Protein AF-A0A4P9YXL3-F1 (afdb_monomer)

Organism: NCBI:txid1712513

Sequence (190 aa):
FKGFSGKWSSDMVRELQRSHQVEYVEPQRILRVAGEQATSPSSWGLARISPSSHAHPDGAGAGIDIWIIDTGIMTAHPEFEGRARMSANFVAGEDTADLHGHGTHVAGIAGSMTYGVAKKASLIGVKVLDGQGAGSEADVIAGIQHAVQTARRGKSVINLSMSGTKSRAIDDAVNAAVAAGFPLVVAAGN

Radius of gyration: 17.84 Å; Cα contacts (8 Å, |Δi|>4): 362; chains: 1; bounding box: 51×37×50 Å

pLDDT: mean 91.66, std 10.91, range [50.75, 98.75]

Mean predicted aligned error: 5.14 Å

InterPro domains:
  IPR000209 Peptidase S8/S53 domain [PF00082] (61-190)
  IPR015500 Peptidase S8, subtilisin-related [PR00723] (61-80)
  IPR015500 Peptidase S8, subtilisin-related [PR00723] (98-111)
  IPR022398 Peptidase S8, subtilisin, His-active site [PS00137] (102-112)
  IPR023827 Peptidase S8, subtilisin, Asp-active site [PS00136] (66-77)
  IPR036852 Peptidase S8/S53 domain superfamily [G3DSA:3.40.50.200] (37-190)
  IPR036852 Peptidase S8/S53 domain superfamily [SSF52743] (16-190)
  IPR050131 Subtilisin-like serine protease [PTHR43806] (1-190)

Nearest PDB structures (foldseek):
  8sdk-assembly1_A  TM=9.273E-01  e=2.245E-13  Parengyodontium album
  1s2n-assembly2_B  TM=9.325E-01  e=5.569E-13  Vibrio sp. PA-44
  2b6n-assembly1_A  TM=9.184E-01  e=1.137E-12  Serratia sp. GF96
  5wsl-assembly3_C  TM=8.598E-01  e=4.440E-12  Meiothermus taiwanensis WR-220
  8c4z-assembly1_B  TM=8.247E-01  e=8.495E-12  Thermus sp. Rt41A

Secondary structure (DSSP, 8-state):
---------HHHHHHHHH-TT-S------EEEES----S---THHHHHHS-TT----TTTTTT-EEEEEES---TT-GGGTT-EEEEEE-STT--SS-SSSHHHHHHHHHH-TTT-SSTTSEEEEEE-S-TTSEEEHHHHHHHHHHHHHHS-TTSEEEEE-EE-S--HHHHHHHHHHHHTT--EEE----

Foldseek 3Di:
DDDDDDDDDPVVQVVLCPDPVHPDDDDKDKKFFFDDDPDDDDLVVLVVPDDPVNCDPPQLLAQAEEEQEFLAAPQPDVQCVNLEDEDEELDPPDDRDNLQCRSNVVLCCCAGCPRHSSPNHRYYYYHQAHSRRMHIPRSSLVSLVSCLVPPDAPRYEYEASIDDPDDPSSVVSQVVSVVSRHHYDYDPHD

Solvent-accessible surface area (backbone atoms only — not comparable to full-atom values): 10740 Å² total; per-residue (Å²): 121,87,86,87,84,86,90,76,54,74,66,55,52,53,52,48,68,68,33,93,88,43,92,76,82,79,84,85,51,63,32,30,58,48,73,83,78,97,59,89,74,74,71,59,65,62,63,71,74,49,66,95,78,76,73,68,64,94,55,37,41,53,87,28,36,42,32,41,46,27,23,9,37,58,35,84,42,72,52,38,74,74,39,33,42,80,77,49,61,54,39,83,96,58,73,64,61,37,66,54,44,59,25,34,52,54,48,33,48,49,24,12,62,86,67,23,74,24,43,46,24,34,38,36,17,24,19,23,21,36,61,85,35,40,24,40,49,65,28,45,45,49,46,53,51,50,44,65,74,72,51,54,77,84,35,38,38,38,37,33,60,39,29,61,76,95,50,69,69,56,51,47,43,53,52,41,36,43,74,69,51,34,55,75,48,68,47,92,59,127

Structure (mmCIF, N/CA/C/O backbone):
data_AF-A0A4P9YXL3-F1
#
_entry.id   AF-A0A4P9YXL3-F1
#
loop_
_atom_site.group_PDB
_atom_site.id
_atom_site.type_symbol
_atom_site.label_atom_id
_atom_site.label_alt_id
_atom_site.label_comp_id
_atom_site.label_asym_id
_atom_site.label_entity_id
_atom_site.label_seq_id
_atom_site.pdbx_PDB_ins_code
_atom_site.Cartn_x
_atom_site.Cartn_y
_atom_site.Cartn_z
_atom_site.occupancy
_atom_site.B_iso_or_equiv
_atom_site.auth_seq_id
_atom_site.auth_comp_id
_atom_site.auth_asym_id
_atom_site.auth_atom_id
_atom_site.pdbx_PDB_model_num
ATOM 1 N N . PHE A 1 1 ? -15.870 -6.516 2.289 1.00 77.50 1 PHE A N 1
ATOM 2 C CA . PHE A 1 1 ? -15.764 -6.233 3.731 1.00 77.50 1 PHE A CA 1
ATOM 3 C C . PHE A 1 1 ? -16.588 -4.991 4.051 1.00 77.50 1 PHE A C 1
ATOM 5 O O . PHE A 1 1 ? -16.608 -4.082 3.229 1.00 77.50 1 PHE A O 1
ATOM 12 N N . LYS A 1 2 ? -17.318 -4.975 5.171 1.00 86.00 2 LYS A N 1
ATOM 13 C CA . LYS A 1 2 ? -18.093 -3.818 5.645 1.00 86.00 2 LYS A CA 1
ATOM 14 C C . LYS A 1 2 ? -17.690 -3.565 7.093 1.00 86.00 2 LYS A C 1
ATOM 16 O O . LYS A 1 2 ? -17.753 -4.487 7.894 1.00 86.00 2 LYS A O 1
ATOM 21 N N . GLY A 1 3 ? -17.284 -2.344 7.409 1.00 88.69 3 GLY A N 1
ATOM 22 C CA . GLY A 1 3 ? -16.835 -1.964 8.743 1.00 88.69 3 GLY A CA 1
ATOM 23 C C . GLY A 1 3 ? -16.604 -0.461 8.822 1.00 88.69 3 GLY A C 1
ATOM 24 O O . GLY A 1 3 ? -16.656 0.229 7.803 1.00 88.69 3 GLY A O 1
ATOM 25 N N . PHE A 1 4 ? -16.371 0.038 10.030 1.00 91.75 4 PHE A N 1
ATOM 26 C CA . PHE A 1 4 ? -16.067 1.440 10.292 1.00 91.75 4 PHE A CA 1
ATOM 27 C C . PHE A 1 4 ? -15.104 1.550 11.480 1.00 91.75 4 PHE A C 1
ATOM 29 O O . PHE A 1 4 ? -15.057 0.664 12.332 1.00 91.75 4 PHE A O 1
ATOM 36 N N . SER A 1 5 ? -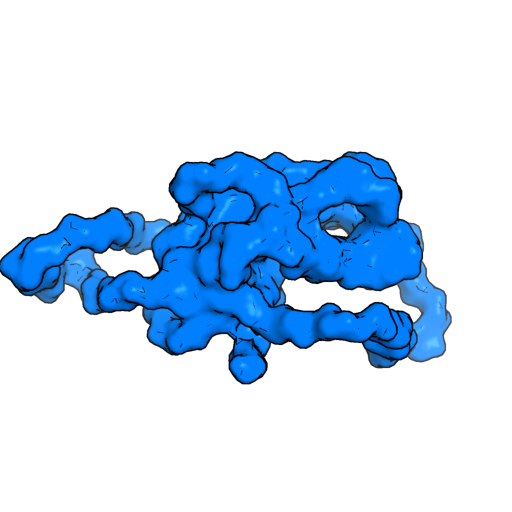14.336 2.636 11.528 1.00 92.38 5 SER A N 1
ATOM 37 C CA . SER A 1 5 ? -13.373 2.940 12.590 1.00 92.38 5 SER A CA 1
ATOM 38 C C . SER A 1 5 ? -13.648 4.323 13.185 1.00 92.38 5 SER A C 1
ATOM 40 O O . SER A 1 5 ? -14.372 5.138 12.610 1.00 92.38 5 SER A O 1
ATOM 42 N N . GLY A 1 6 ? -13.118 4.575 14.380 1.00 90.94 6 GLY A N 1
ATOM 43 C CA . GLY A 1 6 ? -13.415 5.788 15.127 1.00 90.94 6 GLY A CA 1
ATOM 44 C C . GLY A 1 6 ? -12.943 5.728 16.574 1.00 90.94 6 GLY A C 1
ATOM 45 O O . GLY A 1 6 ? -12.451 4.713 17.065 1.00 90.94 6 GLY A O 1
ATOM 46 N N . LYS A 1 7 ? -13.076 6.863 17.260 1.00 92.62 7 LYS A N 1
ATOM 47 C CA . LYS A 1 7 ? -12.806 6.987 18.695 1.00 92.62 7 LYS A CA 1
ATOM 48 C C . LYS A 1 7 ? -14.139 7.049 19.426 1.00 92.62 7 LYS A C 1
ATOM 50 O O . LYS A 1 7 ? -14.947 7.932 19.151 1.00 92.62 7 LYS A O 1
ATOM 55 N N . TRP A 1 8 ? -14.347 6.136 20.368 1.00 93.75 8 TRP A N 1
ATOM 56 C CA . TRP A 1 8 ? -15.607 6.005 21.096 1.00 93.75 8 TRP A CA 1
ATOM 57 C C . TRP A 1 8 ? -15.380 5.887 22.598 1.00 93.75 8 TRP A C 1
ATOM 59 O O . TRP A 1 8 ? -14.327 5.435 23.048 1.00 93.75 8 TRP A O 1
ATOM 69 N N . SER A 1 9 ? -16.387 6.287 23.375 1.00 96.75 9 SER A N 1
ATOM 70 C CA . SER A 1 9 ? -16.409 6.039 24.815 1.00 96.75 9 SER A CA 1
ATOM 71 C C . SER A 1 9 ? -16.592 4.548 25.104 1.00 96.75 9 SER A C 1
ATOM 73 O O . SER A 1 9 ? -17.150 3.802 24.298 1.00 96.75 9 SER A O 1
ATOM 75 N N . SER A 1 10 ? -16.184 4.111 26.295 1.00 95.56 10 SER A N 1
ATOM 76 C CA . SER A 1 10 ? -16.376 2.724 26.732 1.00 95.56 10 SER A CA 1
ATOM 77 C C . SER A 1 10 ? -17.850 2.302 26.758 1.00 95.56 10 SER A C 1
ATOM 79 O O . SER A 1 10 ? -18.147 1.129 26.549 1.00 95.56 10 SER A O 1
ATOM 81 N N . ASP A 1 11 ? -18.775 3.237 27.003 1.00 96.75 11 ASP A N 1
ATOM 82 C CA . ASP A 1 11 ? -20.218 2.978 26.932 1.00 96.75 11 ASP A CA 1
ATOM 83 C C . ASP A 1 11 ? -20.673 2.683 25.505 1.00 96.75 11 ASP A C 1
ATOM 85 O O . ASP A 1 11 ? -21.333 1.672 25.275 1.00 96.75 11 ASP A O 1
ATOM 89 N N . MET A 1 12 ? -20.243 3.501 24.542 1.00 96.25 12 MET A N 1
ATOM 90 C CA . MET A 1 12 ? -20.561 3.295 23.131 1.00 96.25 12 MET A CA 1
ATOM 91 C C . MET A 1 12 ? -19.960 1.985 22.606 1.00 96.25 12 MET A C 1
ATOM 93 O O . MET A 1 12 ? -20.624 1.239 21.897 1.00 96.25 12 MET A O 1
ATOM 97 N N . VAL A 1 13 ? -18.733 1.636 23.010 1.00 95.88 13 VAL A N 1
ATOM 98 C CA . VAL A 1 13 ? -18.134 0.335 22.660 1.00 95.88 13 VAL A CA 1
ATOM 99 C C . VAL A 1 13 ? -18.993 -0.826 23.175 1.00 95.88 13 VAL A C 1
ATOM 101 O O . VAL A 1 13 ? -19.244 -1.774 22.432 1.00 95.88 13 VAL A O 1
ATOM 104 N N . ARG A 1 14 ? -19.493 -0.751 24.417 1.00 96.19 14 ARG A N 1
ATOM 105 C CA . ARG A 1 14 ? -20.393 -1.775 24.976 1.00 96.19 14 ARG A CA 1
ATOM 106 C C . ARG A 1 14 ? -21.730 -1.846 24.246 1.00 96.19 14 ARG A C 1
ATOM 108 O O . ARG A 1 14 ? -22.285 -2.934 24.114 1.00 96.19 14 ARG A O 1
ATOM 115 N N . GLU A 1 15 ? -22.260 -0.709 23.813 1.00 96.62 15 GLU A N 1
ATOM 116 C CA . GLU A 1 15 ? -23.488 -0.651 23.022 1.00 96.62 15 GLU A CA 1
ATOM 117 C C . GLU A 1 15 ? -23.293 -1.325 21.659 1.00 96.62 15 GLU A C 1
ATOM 119 O O . GLU A 1 15 ? -24.064 -2.215 21.298 1.00 96.62 15 GLU A O 1
ATOM 124 N N . LEU A 1 16 ? -22.201 -1.000 20.960 1.00 95.75 16 LEU A N 1
ATOM 125 C CA . LEU A 1 16 ? -21.836 -1.632 19.692 1.00 95.75 16 LEU A CA 1
ATOM 126 C C . LEU A 1 16 ? -21.658 -3.146 19.844 1.00 95.75 16 LEU A C 1
ATOM 128 O O . LEU A 1 16 ? -22.212 -3.898 19.053 1.00 95.75 16 LEU A O 1
ATOM 132 N N . GLN A 1 17 ? -20.974 -3.608 20.893 1.00 95.12 17 GLN A N 1
ATOM 133 C CA . GLN A 1 17 ? -20.774 -5.040 21.159 1.00 95.12 17 GLN A CA 1
ATOM 134 C C . GLN A 1 17 ? -22.071 -5.819 21.428 1.00 95.12 17 GLN A C 1
ATOM 136 O O . GLN A 1 17 ? -22.086 -7.039 21.286 1.00 95.12 17 GLN A O 1
ATOM 141 N N . ARG A 1 18 ? -23.149 -5.145 21.846 1.00 96.25 18 ARG A N 1
ATOM 142 C CA . ARG A 1 18 ? -24.461 -5.766 22.100 1.00 96.25 18 ARG A CA 1
ATOM 143 C C . ARG A 1 18 ? -25.410 -5.673 20.910 1.00 96.25 18 ARG A C 1
ATOM 145 O O . ARG A 1 18 ? -26.468 -6.298 20.931 1.00 96.25 18 ARG A O 1
ATOM 152 N N . SER A 1 19 ? -25.071 -4.882 19.899 1.00 96.31 19 SER A N 1
ATOM 153 C CA . SER A 1 19 ? -25.917 -4.698 18.728 1.00 96.31 19 SER A CA 1
ATOM 154 C C . SER A 1 19 ? -25.896 -5.941 17.844 1.00 96.31 19 SER A C 1
ATOM 156 O O . SER A 1 19 ? -24.842 -6.373 17.392 1.00 96.31 19 SER A O 1
ATOM 158 N N . HIS A 1 20 ? -27.073 -6.461 17.487 1.00 95.81 20 HIS A N 1
ATOM 159 C CA . HIS A 1 20 ? -27.200 -7.557 16.516 1.00 95.81 20 HIS A CA 1
ATOM 160 C C . HIS A 1 20 ? -26.736 -7.187 15.096 1.00 95.81 20 HIS A C 1
ATOM 162 O O . HIS A 1 20 ? -26.638 -8.057 14.237 1.00 95.81 20 HIS A O 1
ATOM 168 N N . GLN A 1 21 ? -26.474 -5.903 14.837 1.00 94.81 21 GLN A N 1
ATOM 169 C CA . GLN A 1 21 ? -25.947 -5.419 13.560 1.00 94.81 21 GLN A CA 1
ATOM 170 C C . GLN A 1 21 ? -24.410 -5.397 13.520 1.00 94.81 21 GLN A C 1
ATOM 172 O O . GLN A 1 21 ? -23.839 -5.117 12.468 1.00 94.81 21 GLN A O 1
ATOM 177 N N . VAL A 1 22 ? -23.737 -5.660 14.647 1.00 95.25 22 VAL A N 1
ATOM 178 C CA . VAL A 1 22 ? -22.276 -5.626 14.771 1.00 95.25 22 VAL A CA 1
ATOM 179 C C . VAL A 1 22 ? -21.766 -7.035 15.042 1.00 95.25 22 VAL A C 1
ATOM 181 O O . VAL A 1 22 ? -22.103 -7.648 16.049 1.00 95.25 22 VAL A O 1
ATOM 184 N N . GLU A 1 23 ? -20.938 -7.553 14.137 1.00 94.88 23 GLU A N 1
ATOM 185 C CA . GLU A 1 23 ? -20.391 -8.906 14.271 1.00 94.88 23 GLU A CA 1
ATOM 186 C C . GLU A 1 23 ? -19.286 -8.984 15.335 1.00 94.88 23 GLU A C 1
ATOM 188 O O . GLU A 1 23 ? -19.226 -9.935 16.112 1.00 94.88 23 GLU A O 1
ATOM 193 N N . TYR A 1 24 ? -18.403 -7.985 15.379 1.00 95.12 24 TYR A N 1
ATOM 194 C 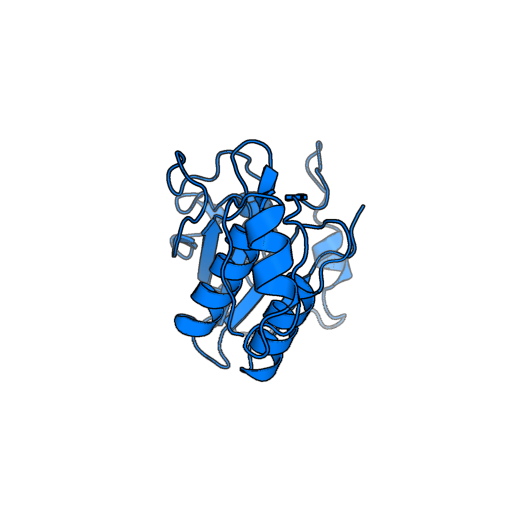CA . TYR A 1 24 ? -17.378 -7.852 16.408 1.00 95.12 24 TYR A CA 1
ATOM 195 C C . TYR A 1 24 ? -16.907 -6.404 16.532 1.00 95.12 24 TYR A C 1
ATOM 197 O O . TYR A 1 24 ? -17.092 -5.583 15.634 1.00 95.12 24 TYR A O 1
ATOM 205 N N . VAL A 1 25 ? -16.256 -6.114 17.656 1.00 95.38 25 VAL A N 1
ATOM 206 C CA . VAL A 1 25 ? -15.509 -4.877 17.885 1.00 95.38 25 VAL A CA 1
ATOM 207 C C . VAL A 1 25 ? -14.108 -5.272 18.332 1.00 95.38 25 VAL A C 1
ATOM 209 O O . VAL A 1 25 ? -13.970 -6.074 19.257 1.00 95.38 25 VAL A O 1
ATOM 212 N N . GLU A 1 26 ? -13.078 -4.715 17.701 1.00 94.38 26 GLU A N 1
ATOM 213 C CA . GLU A 1 26 ? -11.687 -4.880 18.128 1.00 94.38 26 GLU A CA 1
ATOM 214 C C . GLU A 1 26 ? -11.000 -3.518 18.316 1.00 94.38 26 GLU A C 1
ATOM 216 O O . GLU A 1 26 ? -11.391 -2.541 17.672 1.00 94.38 26 GLU A O 1
ATOM 221 N N . PRO A 1 27 ? -10.013 -3.410 19.225 1.00 92.38 27 PRO A N 1
ATOM 222 C CA . PRO A 1 27 ? -9.228 -2.192 19.355 1.00 92.38 27 PRO A CA 1
ATOM 223 C C . PRO A 1 27 ? -8.351 -2.000 18.118 1.00 92.38 27 PRO A C 1
ATOM 225 O O . PRO A 1 27 ? -7.669 -2.931 17.697 1.00 92.38 27 PRO A O 1
ATOM 228 N N . GLN A 1 28 ? -8.329 -0.775 17.598 1.00 91.50 28 GLN A N 1
ATOM 229 C CA . GLN A 1 28 ? -7.458 -0.395 16.491 1.00 91.50 28 GLN A CA 1
ATOM 230 C C . GLN A 1 28 ? -5.991 -0.448 16.921 1.00 91.50 28 GLN A C 1
ATOM 232 O O . GLN A 1 28 ? -5.616 0.113 17.956 1.00 91.50 28 GLN A O 1
ATOM 237 N N . ARG A 1 29 ? -5.158 -1.090 16.105 1.00 92.69 29 ARG A N 1
ATOM 238 C CA . ARG A 1 29 ? -3.712 -1.196 16.328 1.00 92.69 29 ARG A CA 1
ATOM 239 C C . ARG A 1 29 ? -2.920 -0.503 15.226 1.00 92.69 29 ARG A C 1
ATOM 241 O O . ARG A 1 29 ? -3.475 0.043 14.270 1.00 92.69 29 ARG A O 1
ATOM 248 N N . ILE A 1 30 ? -1.606 -0.482 15.421 1.00 94.38 30 ILE A N 1
ATOM 249 C CA . ILE A 1 30 ? -0.641 0.148 14.526 1.00 94.38 30 ILE A CA 1
ATOM 250 C C . ILE A 1 30 ? 0.160 -0.942 13.818 1.00 94.38 30 ILE A C 1
ATOM 252 O O . ILE A 1 30 ? 0.670 -1.859 14.465 1.00 94.38 30 ILE A O 1
ATOM 256 N N . LEU A 1 31 ? 0.275 -0.812 12.502 1.00 94.75 31 LEU A N 1
ATOM 257 C CA . LEU A 1 31 ? 1.203 -1.558 11.669 1.00 94.75 31 LEU A CA 1
ATOM 258 C C . LEU A 1 31 ? 2.452 -0.714 11.428 1.00 94.75 31 LEU A C 1
ATOM 260 O O . LEU A 1 31 ? 2.409 0.518 11.471 1.00 94.75 31 LEU A O 1
ATOM 264 N N . ARG A 1 32 ? 3.567 -1.393 11.174 1.00 95.62 32 ARG A N 1
ATOM 265 C CA . ARG A 1 32 ? 4.854 -0.776 10.855 1.00 95.62 32 ARG A CA 1
ATOM 266 C C . ARG A 1 32 ? 5.471 -1.411 9.624 1.00 95.62 32 ARG A C 1
ATOM 268 O O . ARG A 1 32 ? 5.192 -2.576 9.331 1.00 95.62 32 ARG A O 1
ATOM 275 N N . VAL A 1 33 ? 6.328 -0.660 8.938 1.00 92.06 33 VAL A N 1
ATOM 276 C CA . VAL A 1 33 ? 7.189 -1.188 7.870 1.00 92.06 33 VAL A CA 1
ATOM 277 C C . VAL A 1 33 ? 7.889 -2.475 8.320 1.00 92.06 33 VAL A C 1
ATOM 279 O O . VAL A 1 33 ? 8.349 -2.593 9.459 1.00 92.06 33 VAL A O 1
ATOM 282 N N . ALA A 1 34 ? 7.920 -3.482 7.449 1.00 84.62 34 ALA A N 1
ATOM 283 C CA . ALA A 1 34 ? 8.515 -4.774 7.759 1.00 84.62 34 ALA A CA 1
ATOM 284 C C . ALA A 1 34 ? 9.988 -4.799 7.331 1.00 84.62 34 ALA A C 1
ATOM 286 O O . ALA A 1 34 ? 10.330 -5.247 6.238 1.00 84.62 34 ALA A O 1
ATOM 287 N N . GLY A 1 35 ? 10.859 -4.375 8.248 1.00 77.81 35 GLY A N 1
ATOM 288 C CA . GLY A 1 35 ? 12.306 -4.366 8.056 1.00 77.81 35 GLY A CA 1
ATOM 289 C C . GLY A 1 35 ? 12.834 -3.067 7.456 1.00 77.81 35 GLY A C 1
ATOM 290 O O . GLY A 1 35 ? 12.205 -2.420 6.626 1.00 77.81 35 GLY A O 1
ATOM 291 N N . GLU A 1 36 ? 14.038 -2.709 7.879 1.00 64.25 36 GLU A N 1
ATOM 292 C CA . GLU A 1 36 ? 14.790 -1.569 7.374 1.00 64.25 36 GLU A CA 1
ATOM 293 C C . GLU A 1 36 ? 16.191 -2.061 7.025 1.00 64.25 36 GLU A C 1
ATOM 295 O O . GLU A 1 36 ? 16.805 -2.808 7.792 1.00 64.25 36 GLU A O 1
ATOM 300 N N . GLN A 1 37 ? 16.702 -1.673 5.859 1.00 61.62 37 GLN A N 1
ATOM 301 C CA . GLN A 1 37 ? 18.035 -2.074 5.428 1.00 61.62 37 GLN A CA 1
ATOM 302 C C . GLN A 1 37 ? 18.934 -0.845 5.312 1.00 61.62 37 GLN A C 1
ATOM 304 O O . GLN A 1 37 ? 18.787 -0.028 4.410 1.00 61.62 37 GLN A O 1
ATOM 309 N N . ALA A 1 38 ? 19.870 -0.719 6.256 1.00 54.19 38 ALA A N 1
ATOM 310 C CA . ALA A 1 38 ? 20.743 0.449 6.400 1.00 54.19 38 ALA A CA 1
ATOM 311 C C . ALA A 1 38 ? 21.925 0.490 5.409 1.00 54.19 38 ALA A C 1
ATOM 313 O O . ALA A 1 38 ? 22.660 1.475 5.366 1.00 54.19 38 ALA A O 1
ATOM 314 N N . THR A 1 39 ? 22.152 -0.570 4.628 1.00 54.69 39 THR A N 1
ATOM 315 C CA . THR A 1 39 ? 23.287 -0.689 3.698 1.00 54.69 39 THR A CA 1
ATOM 316 C C . THR A 1 39 ? 22.812 -1.104 2.312 1.00 54.69 39 THR A C 1
ATOM 318 O O . THR A 1 39 ? 21.869 -1.882 2.204 1.00 54.69 39 THR A O 1
ATOM 321 N N . SER A 1 40 ? 23.470 -0.606 1.254 1.00 57.75 40 SER A N 1
ATOM 322 C CA . SER A 1 40 ? 23.143 -0.941 -0.139 1.00 57.75 40 SER A CA 1
ATOM 323 C C . SER A 1 40 ? 23.131 -2.461 -0.337 1.00 57.75 40 SER A C 1
ATOM 325 O O . SER A 1 40 ? 24.202 -3.079 -0.313 1.00 57.75 40 SER A O 1
ATOM 327 N N . PRO A 1 41 ? 21.955 -3.089 -0.510 1.00 58.41 41 PRO A N 1
ATOM 328 C CA . PRO A 1 41 ? 21.882 -4.531 -0.628 1.00 58.41 41 PRO A CA 1
ATOM 329 C C . PRO A 1 41 ? 22.544 -4.962 -1.935 1.00 58.41 41 PRO A C 1
ATOM 331 O O . PRO A 1 41 ? 22.339 -4.357 -2.989 1.00 58.41 41 PRO A O 1
ATOM 334 N N . SER A 1 42 ? 23.336 -6.033 -1.887 1.00 59.88 42 SER A N 1
ATOM 335 C CA . SER A 1 42 ? 23.770 -6.680 -3.121 1.00 59.88 42 SER A CA 1
ATOM 336 C C . SER A 1 42 ? 22.544 -7.254 -3.844 1.00 59.88 42 SER A C 1
ATOM 338 O O . SER A 1 42 ? 21.592 -7.722 -3.220 1.00 59.88 42 SER A O 1
ATOM 340 N N . SER A 1 43 ? 22.547 -7.246 -5.176 1.00 69.12 43 SER A N 1
ATOM 341 C CA . SER A 1 43 ? 21.420 -7.695 -6.014 1.00 69.12 43 SER A CA 1
ATOM 342 C C . SER A 1 43 ? 21.209 -9.220 -6.023 1.00 69.12 43 SER A C 1
ATOM 344 O O . SER A 1 43 ? 20.486 -9.752 -6.868 1.00 69.12 43 SER A O 1
ATOM 346 N N . TRP A 1 44 ? 21.816 -9.943 -5.075 1.00 79.94 44 TRP A N 1
ATOM 347 C CA . TRP A 1 44 ? 21.817 -11.406 -5.001 1.00 79.94 44 TRP A CA 1
ATOM 348 C C . TRP A 1 44 ? 20.403 -12.000 -4.956 1.00 79.94 44 TRP A C 1
ATOM 350 O O . TRP A 1 44 ? 20.174 -13.076 -5.509 1.00 79.94 44 TRP A O 1
ATOM 360 N N . GLY A 1 45 ? 19.447 -11.288 -4.347 1.00 81.88 45 GLY A N 1
ATOM 361 C CA . GLY A 1 45 ? 18.050 -11.713 -4.263 1.00 81.88 45 GLY A CA 1
ATOM 362 C C . GLY A 1 45 ? 17.404 -11.905 -5.637 1.00 81.88 45 GLY A C 1
ATOM 363 O O . GLY A 1 45 ? 16.699 -12.891 -5.841 1.00 81.88 45 GLY A O 1
ATOM 364 N N . LEU A 1 46 ? 17.712 -11.038 -6.611 1.00 79.56 46 LEU A N 1
ATOM 365 C CA . LEU A 1 46 ? 17.192 -11.152 -7.980 1.00 79.56 46 LEU A CA 1
ATOM 366 C C . LEU A 1 46 ? 17.720 -12.406 -8.677 1.00 79.56 46 LEU A C 1
ATOM 368 O O . LEU A 1 46 ? 16.958 -13.139 -9.308 1.00 79.56 46 LEU A O 1
ATOM 372 N N . ALA A 1 47 ? 19.015 -12.689 -8.517 1.00 80.75 47 ALA A N 1
ATOM 373 C CA . ALA A 1 47 ? 19.613 -13.915 -9.032 1.00 80.75 47 ALA A CA 1
ATOM 374 C C . ALA A 1 47 ? 18.994 -15.152 -8.362 1.00 80.75 47 ALA A C 1
ATOM 376 O O . ALA A 1 4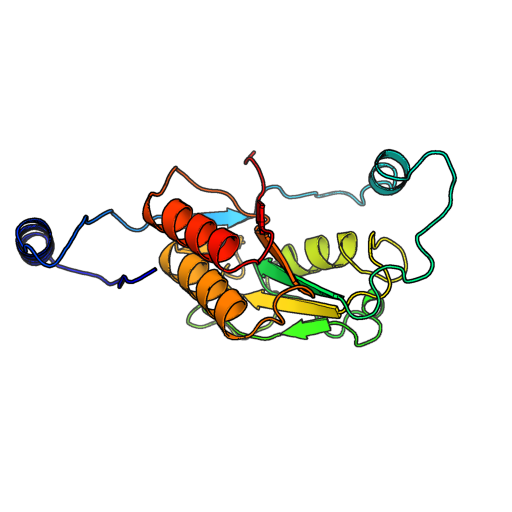7 ? 18.703 -16.140 -9.031 1.00 80.75 47 ALA A O 1
ATOM 377 N N . ARG A 1 48 ? 18.725 -15.087 -7.051 1.00 85.06 48 ARG A N 1
ATOM 378 C CA . ARG A 1 48 ? 18.178 -16.210 -6.278 1.00 85.06 48 ARG A CA 1
ATOM 379 C C . ARG A 1 48 ? 16.781 -16.643 -6.724 1.00 85.06 48 ARG A C 1
ATOM 381 O O . ARG A 1 48 ? 16.484 -17.838 -6.633 1.00 85.06 48 ARG A O 1
ATOM 388 N N . ILE A 1 49 ? 15.942 -15.697 -7.149 1.00 84.94 49 ILE A N 1
ATOM 389 C CA . ILE A 1 49 ? 14.560 -15.947 -7.600 1.00 84.94 49 ILE A CA 1
ATOM 390 C C . ILE A 1 49 ? 14.437 -16.091 -9.123 1.00 84.94 49 ILE A C 1
ATOM 392 O O . ILE A 1 49 ? 13.343 -16.342 -9.626 1.00 84.94 49 ILE A O 1
ATOM 396 N N . SER A 1 50 ? 15.538 -15.938 -9.864 1.00 75.44 50 SER A N 1
ATOM 397 C CA . SER A 1 50 ? 15.534 -16.112 -11.316 1.00 75.44 50 SER A CA 1
ATOM 398 C C . SER A 1 50 ? 15.422 -17.598 -11.689 1.00 75.44 50 SER A C 1
ATOM 400 O O . SER A 1 50 ? 16.101 -18.433 -11.083 1.00 75.44 50 SER A O 1
ATOM 402 N N . PRO A 1 51 ? 14.591 -17.966 -12.684 1.00 68.19 51 PRO A N 1
ATOM 403 C CA . PRO A 1 51 ? 14.542 -19.337 -13.177 1.00 68.19 51 PRO A CA 1
ATOM 404 C C . PRO A 1 51 ? 15.880 -19.721 -13.827 1.00 68.19 51 PRO A C 1
ATOM 406 O O . PRO A 1 51 ? 16.530 -18.900 -14.475 1.00 68.19 51 PRO A O 1
ATOM 409 N N . SER A 1 52 ? 16.279 -20.990 -13.699 1.00 63.81 52 SER A N 1
ATOM 410 C CA . SER A 1 52 ? 17.570 -21.511 -14.185 1.00 63.81 52 SER A CA 1
ATOM 411 C C . SER A 1 52 ? 17.802 -21.343 -15.695 1.00 63.81 52 SER A C 1
ATOM 413 O O . SER A 1 52 ? 18.939 -21.424 -16.155 1.00 63.81 52 SER A O 1
ATOM 415 N N . SER A 1 53 ? 16.747 -21.094 -16.474 1.00 59.62 53 SER A N 1
ATOM 416 C CA . SER A 1 53 ? 16.799 -20.964 -17.931 1.00 59.62 53 SER A CA 1
ATOM 417 C C . SER A 1 53 ? 17.128 -19.558 -18.449 1.00 59.62 53 SER A C 1
ATOM 419 O O . SER A 1 53 ? 17.209 -19.404 -19.662 1.00 59.62 53 SER A O 1
ATOM 421 N N . HIS A 1 54 ? 17.303 -18.532 -17.597 1.00 51.84 54 HIS A N 1
ATOM 422 C CA . HIS A 1 54 ? 17.498 -17.118 -18.004 1.00 51.84 54 HIS A CA 1
ATOM 423 C C . HIS A 1 54 ? 16.422 -16.560 -18.961 1.00 51.84 54 HIS A C 1
ATOM 425 O O . HIS A 1 54 ? 16.533 -15.434 -19.446 1.00 51.84 54 HIS A O 1
ATOM 431 N N . ALA A 1 55 ? 15.357 -17.322 -19.224 1.00 50.75 55 ALA A N 1
ATOM 432 C CA . ALA A 1 55 ? 14.226 -16.897 -20.022 1.00 50.75 55 ALA A CA 1
ATOM 433 C C . ALA A 1 55 ? 13.378 -15.968 -19.155 1.00 50.75 55 ALA A C 1
ATOM 435 O O . ALA A 1 55 ? 12.455 -16.393 -18.458 1.00 50.75 55 ALA A O 1
ATOM 436 N N . HIS A 1 56 ? 13.737 -14.686 -19.143 1.00 56.03 56 HIS A N 1
ATOM 437 C CA . HIS A 1 56 ? 12.830 -13.657 -18.668 1.00 56.03 56 HIS A CA 1
ATOM 438 C C . HIS A 1 56 ? 11.580 -13.725 -19.551 1.00 56.03 56 HIS A C 1
ATOM 440 O O . HIS A 1 56 ? 11.727 -13.666 -20.771 1.00 56.03 56 HIS A O 1
ATOM 446 N N . PRO A 1 57 ? 10.366 -13.881 -18.993 1.00 58.06 57 PRO A N 1
ATOM 447 C CA . PRO A 1 57 ? 9.164 -13.849 -19.812 1.00 58.06 57 PRO A CA 1
ATOM 448 C C . PRO A 1 57 ? 9.165 -12.540 -20.607 1.00 58.06 57 PRO A C 1
ATOM 450 O O . PRO A 1 57 ? 9.316 -11.471 -20.011 1.00 58.06 57 PRO A O 1
ATOM 453 N N . ASP A 1 58 ? 9.009 -12.631 -21.931 1.00 61.59 58 ASP A N 1
ATOM 454 C CA . ASP A 1 58 ? 9.258 -11.552 -22.908 1.00 61.59 58 ASP A CA 1
ATOM 455 C C . ASP A 1 58 ? 8.573 -10.207 -22.569 1.00 61.59 58 ASP A C 1
ATOM 457 O O . ASP A 1 58 ? 8.987 -9.136 -23.019 1.00 61.59 58 ASP A O 1
ATOM 461 N N . GLY A 1 59 ? 7.528 -10.237 -21.735 1.00 77.44 59 GLY A N 1
ATOM 462 C CA . GLY A 1 59 ? 6.785 -9.062 -21.286 1.00 77.44 59 GLY A CA 1
ATOM 463 C C . GLY A 1 59 ? 7.373 -8.294 -20.096 1.00 77.44 59 GLY A C 1
ATOM 464 O O . GLY A 1 59 ? 7.007 -7.137 -19.926 1.00 77.44 59 GLY A O 1
ATOM 465 N N . ALA A 1 60 ? 8.239 -8.879 -19.257 1.00 85.88 60 ALA A N 1
ATOM 466 C CA . ALA A 1 60 ? 8.785 -8.250 -18.036 1.00 85.88 60 ALA A CA 1
ATOM 467 C C . ALA A 1 60 ? 7.738 -7.525 -17.144 1.00 85.88 60 ALA A C 1
ATOM 469 O O . ALA A 1 60 ? 8.037 -6.507 -16.520 1.00 85.88 60 ALA A O 1
ATOM 470 N N . GLY A 1 61 ? 6.497 -8.025 -17.102 1.00 91.56 61 GLY A N 1
ATOM 471 C CA . GLY A 1 61 ? 5.381 -7.415 -16.363 1.00 91.56 61 GLY A CA 1
ATOM 472 C C . GLY A 1 61 ? 4.630 -6.296 -17.096 1.00 91.56 61 GLY A C 1
ATOM 473 O O . GLY A 1 61 ? 3.761 -5.665 -16.501 1.00 91.56 61 GLY A O 1
ATOM 474 N N . ALA A 1 62 ? 4.918 -6.045 -18.376 1.00 94.69 62 ALA A N 1
ATOM 475 C CA . ALA A 1 62 ? 4.206 -5.054 -19.178 1.00 94.69 62 ALA A CA 1
ATOM 476 C C . ALA A 1 62 ? 2.686 -5.279 -19.143 1.00 94.69 62 ALA A C 1
ATOM 478 O O . ALA A 1 62 ? 2.188 -6.383 -19.368 1.00 94.69 62 ALA A O 1
ATOM 479 N N . GLY A 1 63 ? 1.944 -4.206 -18.867 1.00 95.38 63 GLY A N 1
ATOM 480 C CA . GLY A 1 63 ? 0.485 -4.234 -18.768 1.00 95.38 63 GLY A CA 1
ATOM 481 C C . GLY A 1 63 ? -0.067 -4.742 -17.431 1.00 95.38 63 GLY A C 1
ATOM 482 O O . GLY A 1 63 ? -1.295 -4.772 -17.292 1.00 95.38 63 GLY A O 1
ATOM 483 N N . ILE A 1 64 ? 0.795 -5.087 -16.467 1.00 97.12 64 ILE A N 1
ATOM 484 C CA . ILE A 1 64 ? 0.438 -5.442 -15.087 1.00 97.12 64 ILE A CA 1
ATOM 485 C C . ILE A 1 64 ? 0.699 -4.258 -14.151 1.00 97.12 64 ILE A C 1
ATOM 487 O O . ILE A 1 64 ? 1.712 -3.569 -14.273 1.00 97.12 64 ILE A O 1
ATOM 491 N N . ASP A 1 65 ? -0.211 -4.057 -13.201 1.00 98.44 65 ASP A N 1
ATOM 492 C CA . ASP A 1 65 ? -0.083 -3.070 -12.132 1.00 98.44 65 ASP A CA 1
ATOM 493 C C . ASP A 1 65 ? 0.389 -3.760 -10.845 1.00 98.44 65 ASP A C 1
ATOM 495 O O . ASP A 1 65 ? -0.205 -4.748 -10.404 1.00 98.44 65 ASP A O 1
ATOM 499 N N . ILE A 1 66 ? 1.423 -3.221 -10.209 1.00 98.50 66 ILE A N 1
ATOM 500 C CA . ILE A 1 66 ? 1.848 -3.626 -8.870 1.00 98.50 66 ILE A CA 1
ATOM 501 C C . ILE A 1 66 ? 1.454 -2.511 -7.910 1.00 98.50 66 ILE A C 1
ATOM 503 O O . ILE A 1 66 ? 1.963 -1.392 -7.989 1.00 98.50 66 ILE A O 1
ATOM 507 N N . TRP A 1 67 ? 0.521 -2.823 -7.020 1.00 98.69 67 TRP A N 1
ATOM 508 C CA . TRP A 1 67 ? 0.019 -1.913 -6.005 1.00 98.69 67 TRP A CA 1
ATOM 509 C C . TRP A 1 67 ? 0.878 -2.025 -4.753 1.00 98.69 67 TRP A C 1
ATOM 511 O O . TRP A 1 67 ? 0.924 -3.079 -4.123 1.00 98.69 67 TRP A O 1
ATOM 521 N N . ILE A 1 68 ? 1.554 -0.938 -4.404 1.00 98.69 68 ILE A N 1
ATOM 522 C CA . ILE A 1 68 ? 2.402 -0.819 -3.223 1.00 98.69 68 ILE A CA 1
ATOM 523 C C . ILE A 1 68 ? 1.614 -0.021 -2.188 1.00 98.69 68 ILE A C 1
ATOM 525 O O . ILE A 1 68 ? 1.518 1.206 -2.272 1.00 98.69 68 ILE A O 1
ATOM 529 N N . ILE A 1 69 ? 0.989 -0.736 -1.255 1.00 98.56 69 ILE A N 1
ATOM 530 C CA . ILE A 1 69 ? 0.303 -0.137 -0.112 1.00 98.56 69 ILE A CA 1
ATOM 531 C C . ILE A 1 69 ? 1.357 -0.005 0.991 1.00 98.56 69 ILE A C 1
ATOM 533 O O . ILE A 1 69 ? 1.782 -1.023 1.529 1.00 98.56 69 ILE A O 1
ATOM 537 N N . ASP A 1 70 ? 1.851 1.211 1.248 1.00 98.50 70 ASP A 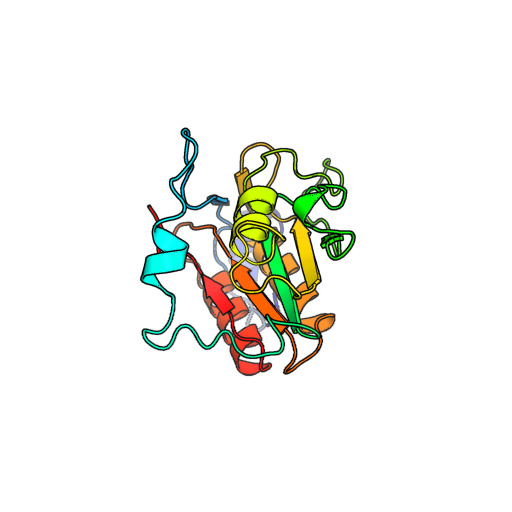N 1
ATOM 538 C CA . ASP A 1 70 ? 3.069 1.445 2.050 1.00 98.50 70 ASP A CA 1
ATOM 539 C C . ASP A 1 70 ? 3.203 2.926 2.506 1.00 98.50 70 ASP A C 1
ATOM 541 O O . ASP A 1 70 ? 2.193 3.612 2.672 1.00 98.50 70 ASP A O 1
ATOM 545 N N . THR A 1 71 ? 4.419 3.451 2.704 1.00 98.38 71 THR A N 1
ATOM 546 C CA . THR A 1 71 ? 4.727 4.848 3.087 1.00 98.38 71 THR A CA 1
ATOM 547 C C . THR A 1 71 ? 4.560 5.868 1.955 1.00 98.38 71 THR A C 1
ATOM 549 O O . THR A 1 71 ? 4.682 7.074 2.178 1.00 98.38 71 THR A O 1
ATOM 552 N N . GLY A 1 72 ? 4.252 5.401 0.743 1.00 97.94 72 GLY A N 1
ATOM 553 C CA . GLY A 1 72 ? 4.192 6.186 -0.491 1.00 97.94 72 GLY A CA 1
ATOM 554 C C . GLY A 1 72 ? 5.192 5.684 -1.537 1.00 97.94 72 GLY A C 1
ATOM 555 O O . GLY A 1 72 ? 5.875 4.687 -1.329 1.00 97.94 72 GLY A O 1
ATOM 556 N N . ILE A 1 73 ? 5.273 6.363 -2.684 1.00 98.06 73 ILE A N 1
ATOM 557 C CA . ILE A 1 73 ? 6.317 6.133 -3.696 1.00 98.06 73 ILE A CA 1
ATOM 558 C C . ILE A 1 73 ? 6.822 7.488 -4.201 1.00 98.06 73 ILE A C 1
ATOM 560 O O . ILE A 1 73 ? 6.025 8.348 -4.584 1.00 98.06 73 ILE A O 1
ATOM 564 N N . MET A 1 74 ? 8.140 7.660 -4.311 1.00 97.88 74 MET A N 1
ATOM 565 C CA . MET A 1 74 ? 8.753 8.757 -5.061 1.00 97.88 74 MET A CA 1
ATOM 566 C C . MET A 1 74 ? 8.525 8.551 -6.568 1.00 97.88 74 MET A C 1
ATOM 568 O O . MET A 1 74 ? 9.374 8.039 -7.290 1.00 97.88 74 MET A O 1
ATOM 572 N N . THR A 1 75 ? 7.349 8.930 -7.061 1.00 97.88 75 THR A N 1
ATOM 573 C CA . THR A 1 75 ? 6.913 8.661 -8.448 1.00 97.88 75 THR A CA 1
ATOM 574 C C . THR A 1 75 ? 7.843 9.229 -9.524 1.00 97.88 75 THR A C 1
ATOM 576 O O . THR A 1 75 ? 7.982 8.632 -10.589 1.00 97.88 75 THR A O 1
ATOM 579 N N . ALA A 1 76 ? 8.526 10.338 -9.229 1.00 97.62 76 ALA A N 1
ATOM 580 C CA . ALA A 1 76 ? 9.499 10.975 -10.113 1.00 97.62 76 ALA A CA 1
ATOM 581 C C . ALA A 1 76 ? 10.898 10.324 -10.086 1.00 97.62 76 ALA A C 1
ATOM 583 O O . ALA A 1 76 ? 11.818 10.839 -10.721 1.00 97.62 76 ALA A O 1
ATOM 584 N N . HIS A 1 77 ? 11.097 9.227 -9.348 1.00 97.50 77 HIS A N 1
ATOM 585 C CA . HIS A 1 77 ? 12.389 8.548 -9.298 1.00 97.50 77 HIS A CA 1
ATOM 586 C C . HIS A 1 77 ? 12.776 8.032 -10.703 1.00 97.50 77 HIS A C 1
ATOM 588 O O . HIS A 1 77 ? 11.983 7.307 -11.313 1.00 97.50 77 HIS A O 1
ATOM 594 N N . PRO A 1 78 ? 13.981 8.346 -11.229 1.00 97.75 78 PRO A N 1
ATOM 595 C CA . PRO A 1 78 ? 14.361 8.018 -12.609 1.00 97.75 78 PRO A CA 1
ATOM 596 C C . PRO A 1 78 ? 14.239 6.530 -12.954 1.00 97.75 78 PRO A C 1
ATOM 598 O O . PRO A 1 78 ? 13.781 6.183 -14.037 1.00 97.75 78 PRO A O 1
ATOM 601 N N . GLU A 1 79 ? 14.555 5.651 -11.999 1.00 96.88 79 GLU A N 1
ATOM 602 C CA . GLU A 1 79 ? 14.423 4.192 -12.143 1.00 96.88 79 GLU A CA 1
ATOM 603 C C . GLU A 1 79 ? 12.993 3.689 -12.400 1.00 96.88 79 GLU A C 1
ATOM 605 O O . GLU A 1 79 ? 12.817 2.527 -12.765 1.00 96.88 79 GLU A O 1
ATOM 610 N N . PHE A 1 80 ? 11.965 4.514 -12.190 1.00 98.19 80 PHE A N 1
ATOM 611 C CA . PHE A 1 80 ? 10.587 4.155 -12.519 1.00 98.19 80 PHE A CA 1
ATOM 612 C C . PHE A 1 80 ? 10.185 4.567 -13.933 1.00 98.19 80 PHE A C 1
ATOM 614 O O . PHE A 1 80 ? 9.131 4.134 -14.389 1.00 98.19 80 PHE A O 1
ATOM 621 N N . GLU A 1 81 ? 10.986 5.379 -14.633 1.00 97.38 81 GLU A N 1
ATOM 622 C CA . GLU A 1 81 ? 10.774 5.756 -16.041 1.00 97.38 81 GLU A CA 1
ATOM 623 C C . GLU A 1 81 ? 9.351 6.286 -16.328 1.00 97.38 81 GLU A C 1
ATOM 625 O O . GLU A 1 81 ? 8.757 6.013 -17.370 1.00 97.38 81 GLU A O 1
ATOM 630 N N . GLY A 1 82 ? 8.753 6.996 -15.363 1.00 98.00 82 GLY A N 1
ATOM 631 C CA . GLY A 1 82 ? 7.382 7.514 -15.462 1.00 98.00 82 GLY A CA 1
ATOM 632 C C . GLY A 1 82 ? 6.267 6.466 -15.309 1.00 98.00 82 GLY A C 1
ATOM 633 O O . GLY A 1 82 ? 5.094 6.796 -15.469 1.00 98.00 82 GLY A O 1
ATOM 634 N N . ARG A 1 83 ? 6.592 5.210 -14.973 1.00 98.25 83 ARG A N 1
ATOM 635 C CA . ARG A 1 83 ? 5.622 4.117 -14.748 1.00 98.25 83 ARG A CA 1
ATOM 636 C C . ARG A 1 83 ? 5.021 4.105 -13.341 1.00 98.25 83 ARG A C 1
ATOM 638 O O . ARG A 1 83 ? 4.140 3.285 -13.074 1.00 98.25 83 ARG A O 1
ATOM 645 N N . ALA A 1 84 ? 5.494 4.974 -12.448 1.00 98.50 84 ALA A N 1
ATOM 646 C CA . ALA A 1 84 ? 5.000 5.093 -11.083 1.00 98.50 84 ALA A CA 1
ATOM 647 C C . ALA A 1 84 ? 3.987 6.236 -10.937 1.00 98.50 84 ALA A C 1
ATOM 649 O O . ALA A 1 84 ? 4.198 7.334 -11.446 1.00 98.50 84 ALA A O 1
ATOM 650 N N . ARG A 1 85 ? 2.906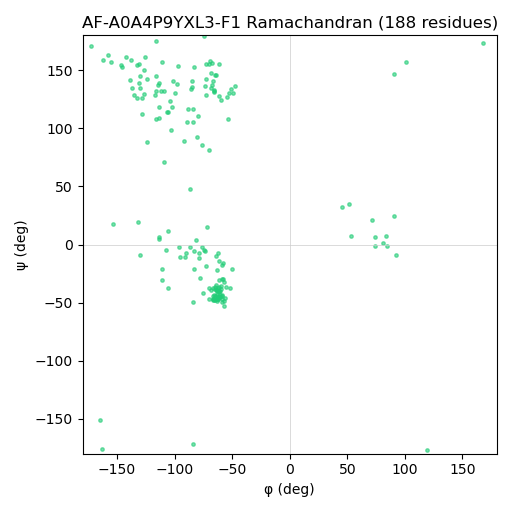 5.998 -10.190 1.00 98.50 85 ARG A N 1
ATOM 651 C CA . ARG A 1 85 ? 1.934 7.032 -9.800 1.00 98.50 85 ARG A CA 1
ATOM 652 C C . ARG A 1 85 ? 1.367 6.769 -8.409 1.00 98.50 85 ARG A C 1
ATOM 654 O O . ARG A 1 85 ? 1.232 5.617 -8.005 1.00 98.50 85 ARG A O 1
ATOM 661 N N . MET A 1 86 ? 0.958 7.827 -7.716 1.00 98.50 86 MET A N 1
ATOM 662 C CA . MET A 1 86 ? 0.164 7.712 -6.491 1.00 98.50 86 MET A CA 1
ATOM 663 C C . MET A 1 86 ? -1.317 7.578 -6.844 1.00 98.50 86 MET A C 1
ATOM 665 O O . MET A 1 86 ? -1.797 8.213 -7.783 1.00 98.50 86 MET A O 1
ATOM 669 N N . SER A 1 87 ? -2.040 6.730 -6.116 1.00 98.12 87 SER A N 1
ATOM 670 C CA . SER A 1 87 ? -3.483 6.552 -6.292 1.00 98.12 87 SER A CA 1
ATOM 671 C C . SER A 1 87 ? -4.311 7.073 -5.126 1.00 98.12 87 SER A C 1
ATOM 673 O O . SER A 1 87 ? -5.454 7.454 -5.364 1.00 98.12 87 SER A O 1
ATOM 675 N N . ALA A 1 88 ? -3.780 7.048 -3.904 1.00 98.25 88 ALA A N 1
ATOM 676 C CA . ALA A 1 88 ? -4.452 7.550 -2.711 1.00 98.25 88 ALA A CA 1
ATOM 677 C C . ALA A 1 88 ? -3.446 7.791 -1.574 1.00 98.25 88 ALA A C 1
ATOM 679 O O . ALA A 1 88 ? -2.359 7.204 -1.558 1.00 98.25 88 ALA A O 1
ATOM 680 N N . ASN A 1 89 ? -3.845 8.633 -0.622 1.00 98.31 89 ASN A N 1
ATOM 681 C CA . ASN A 1 89 ? -3.195 8.808 0.670 1.00 98.31 89 ASN A CA 1
ATOM 682 C C . ASN A 1 89 ? -4.265 8.775 1.768 1.00 98.31 89 ASN A C 1
ATOM 684 O O . ASN A 1 89 ? -5.236 9.527 1.697 1.00 98.31 89 ASN A O 1
ATOM 688 N N . PHE A 1 90 ? -4.071 7.906 2.755 1.00 98.00 90 PHE A N 1
ATOM 689 C CA . PHE A 1 90 ? -4.933 7.757 3.926 1.00 98.00 90 PHE A CA 1
ATOM 690 C C . PHE A 1 90 ? -4.282 8.297 5.207 1.00 98.00 90 PHE A C 1
ATOM 692 O O . PHE A 1 90 ? -4.939 8.371 6.239 1.00 98.00 90 PHE A O 1
ATOM 699 N N . VAL A 1 91 ? -3.022 8.737 5.146 1.00 97.50 91 VAL A N 1
ATOM 700 C CA . VAL A 1 91 ? -2.319 9.344 6.279 1.00 97.50 91 VAL A CA 1
ATOM 701 C C . VAL A 1 91 ? -2.756 10.798 6.431 1.00 97.50 91 VAL A C 1
ATOM 703 O O . VAL A 1 91 ? -2.447 11.660 5.603 1.00 97.50 91 VAL A O 1
ATOM 706 N N . ALA A 1 92 ? -3.488 11.079 7.506 1.00 94.44 92 ALA A N 1
ATOM 707 C CA . ALA A 1 92 ? -3.965 12.421 7.807 1.00 94.44 92 ALA A CA 1
ATOM 708 C C . ALA A 1 92 ? -2.803 13.376 8.129 1.00 94.44 92 ALA A C 1
ATOM 710 O O . ALA A 1 92 ? -1.959 13.082 8.970 1.00 94.44 92 ALA A O 1
ATOM 711 N N . GLY A 1 93 ? -2.806 14.556 7.504 1.00 94.50 93 GLY A N 1
ATOM 712 C CA . GLY A 1 93 ? -1.802 15.598 7.748 1.00 94.50 93 GLY A CA 1
ATOM 713 C C . GLY A 1 93 ? -0.509 15.456 6.940 1.00 94.50 93 GLY A C 1
ATOM 714 O O . GLY A 1 93 ? 0.338 16.339 7.028 1.00 94.50 93 GLY A O 1
ATOM 715 N N . GLU A 1 94 ? -0.379 14.410 6.121 1.00 95.62 94 GLU A N 1
ATOM 716 C CA . GLU A 1 94 ? 0.715 14.249 5.159 1.00 95.62 94 GLU A CA 1
ATOM 717 C C . GLU A 1 94 ? 0.198 14.374 3.719 1.00 95.62 94 GLU A C 1
ATOM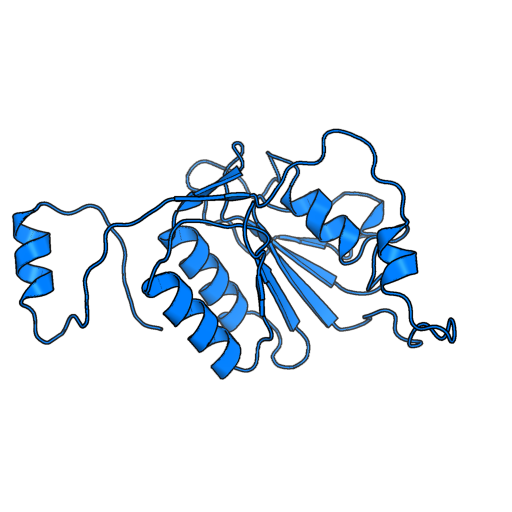 719 O O . GLU A 1 94 ? -0.987 14.168 3.444 1.00 95.62 94 GLU A O 1
ATOM 724 N N . ASP A 1 95 ? 1.081 14.722 2.785 1.00 93.81 95 ASP A N 1
ATOM 725 C CA . ASP A 1 95 ? 0.787 14.634 1.356 1.00 93.81 95 ASP A CA 1
ATOM 726 C C . ASP A 1 95 ? 1.056 13.209 0.828 1.00 93.81 95 ASP A C 1
ATOM 728 O O . ASP A 1 95 ? 1.283 12.263 1.583 1.00 93.81 95 ASP A O 1
ATOM 732 N N . THR A 1 96 ? 0.992 13.016 -0.490 1.00 93.94 96 THR A N 1
ATOM 733 C CA . THR A 1 96 ? 1.250 11.704 -1.104 1.00 93.94 96 THR A CA 1
ATOM 734 C C . THR A 1 96 ? 2.736 11.333 -1.181 1.00 93.94 96 THR A C 1
ATOM 736 O O . THR A 1 96 ? 3.048 10.268 -1.716 1.00 93.94 96 THR A O 1
ATOM 739 N N . ALA A 1 97 ? 3.655 12.202 -0.748 1.00 94.62 97 ALA A N 1
ATOM 740 C CA . ALA A 1 97 ? 5.081 11.940 -0.849 1.00 94.62 97 ALA A CA 1
ATOM 741 C C . ALA A 1 97 ? 5.502 10.796 0.083 1.00 94.62 97 ALA A C 1
ATOM 743 O O . ALA A 1 97 ? 4.965 10.587 1.177 1.00 94.62 97 ALA A O 1
ATOM 744 N N . ASP A 1 98 ? 6.505 10.047 -0.366 1.00 97.50 98 ASP A N 1
ATOM 745 C CA . ASP A 1 98 ? 7.152 9.050 0.472 1.00 97.50 98 ASP A CA 1
ATOM 746 C C . ASP A 1 98 ? 8.161 9.735 1.398 1.00 97.50 98 ASP A C 1
ATOM 748 O O . ASP A 1 98 ? 9.306 9.976 1.020 1.00 97.50 98 ASP A O 1
ATOM 752 N N . LEU A 1 99 ? 7.707 10.084 2.601 1.00 97.00 99 LEU A N 1
ATOM 753 C CA . LEU A 1 99 ? 8.515 10.772 3.612 1.00 97.00 99 LEU A CA 1
ATOM 754 C C . LEU A 1 99 ? 9.464 9.829 4.371 1.00 97.00 99 LEU A C 1
ATOM 756 O O . LEU A 1 99 ? 10.342 10.305 5.083 1.00 97.00 99 LEU A O 1
ATOM 760 N N . HIS A 1 100 ? 9.295 8.512 4.214 1.00 96.56 100 HIS A N 1
ATOM 761 C CA . HIS A 1 100 ? 10.114 7.496 4.879 1.00 96.56 100 HIS A CA 1
ATOM 762 C C . HIS A 1 100 ? 11.103 6.819 3.919 1.00 96.56 100 HIS A C 1
ATOM 764 O O . HIS A 1 100 ? 12.219 6.478 4.298 1.00 96.56 100 HIS A O 1
ATOM 770 N N . GLY A 1 101 ? 10.694 6.579 2.671 1.00 96.56 101 GLY A N 1
ATOM 771 C CA . GLY A 1 101 ? 11.489 5.902 1.642 1.00 96.56 101 GLY A CA 1
ATOM 772 C C . GLY A 1 101 ? 11.278 4.385 1.555 1.00 96.56 101 GLY A C 1
ATOM 773 O O . GLY A 1 101 ? 11.766 3.760 0.610 1.00 96.56 101 GLY A O 1
ATOM 774 N N . HIS A 1 102 ? 10.553 3.773 2.499 1.00 97.38 102 HIS A N 1
ATOM 775 C CA . HIS A 1 102 ? 10.351 2.320 2.516 1.00 97.38 102 HIS A CA 1
ATOM 776 C C . HIS A 1 102 ? 9.501 1.862 1.321 1.00 97.38 102 HIS A C 1
ATOM 778 O O . HIS A 1 102 ? 9.917 0.976 0.572 1.00 97.38 102 HIS A O 1
ATOM 784 N N . GLY A 1 103 ? 8.375 2.524 1.054 1.00 98.00 103 GLY A N 1
ATOM 785 C CA . GLY A 1 103 ? 7.528 2.213 -0.094 1.00 98.00 103 GLY A CA 1
ATOM 786 C C . GLY A 1 103 ? 8.233 2.417 -1.440 1.00 98.00 103 GLY A C 1
ATOM 787 O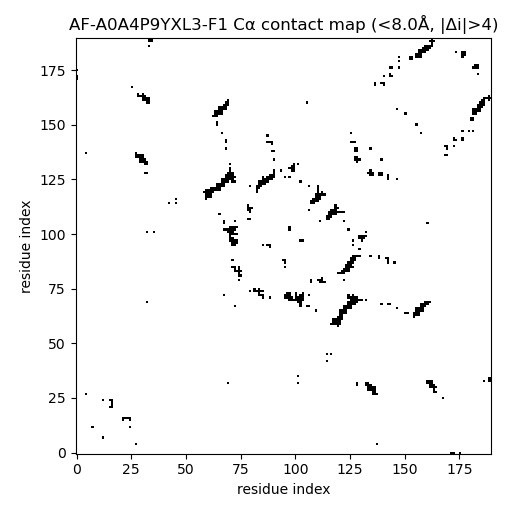 O . GLY A 1 103 ? 8.095 1.582 -2.336 1.00 98.00 103 GLY A O 1
ATOM 788 N N . THR A 1 104 ? 9.076 3.445 -1.576 1.00 98.12 104 THR A N 1
ATOM 789 C CA . THR A 1 104 ? 9.934 3.641 -2.760 1.00 98.12 104 THR A CA 1
ATOM 790 C C . THR A 1 104 ? 10.934 2.499 -2.929 1.00 98.12 104 THR A C 1
ATOM 792 O O . THR A 1 104 ? 11.107 2.000 -4.042 1.00 98.12 104 THR A O 1
ATOM 795 N N . HIS A 1 105 ? 11.561 2.040 -1.844 1.00 96.31 105 HIS A N 1
ATOM 796 C CA . HIS A 1 105 ? 12.483 0.905 -1.876 1.00 96.31 105 HIS A CA 1
ATOM 797 C C . HIS A 1 105 ? 11.775 -0.393 -2.303 1.00 96.31 105 HIS A C 1
ATOM 799 O O . HIS A 1 105 ? 12.236 -1.087 -3.213 1.00 96.31 105 HIS A O 1
ATOM 805 N N . VAL A 1 106 ? 10.606 -0.683 -1.722 1.00 97.12 106 VAL A N 1
ATOM 806 C CA . VAL A 1 106 ? 9.767 -1.837 -2.089 1.00 97.12 106 VAL A CA 1
ATOM 807 C C . VAL A 1 106 ? 9.334 -1.761 -3.560 1.00 97.12 106 VAL A C 1
ATOM 809 O O . VAL A 1 106 ? 9.466 -2.740 -4.298 1.00 97.12 106 VAL A O 1
ATOM 812 N N . ALA A 1 107 ? 8.886 -0.591 -4.025 1.00 98.00 107 ALA A N 1
ATOM 813 C CA . ALA A 1 107 ? 8.541 -0.353 -5.427 1.00 98.00 107 ALA A CA 1
ATOM 814 C C . ALA A 1 107 ? 9.751 -0.550 -6.363 1.00 98.00 107 ALA A C 1
ATOM 816 O O . ALA A 1 107 ? 9.613 -1.090 -7.465 1.00 98.00 107 ALA A O 1
ATOM 817 N N . GLY A 1 108 ? 10.945 -0.168 -5.903 1.00 96.19 108 GLY A N 1
ATOM 818 C CA . GLY A 1 108 ? 12.223 -0.400 -6.570 1.00 96.19 108 GLY A CA 1
ATOM 819 C C . GLY A 1 108 ? 12.481 -1.877 -6.839 1.00 96.19 108 GLY A C 1
ATOM 820 O O . GLY A 1 108 ? 12.701 -2.262 -7.989 1.00 96.19 108 GLY A O 1
ATOM 821 N N . ILE A 1 109 ? 12.381 -2.713 -5.807 1.00 94.38 109 ILE A N 1
ATOM 822 C CA . ILE A 1 109 ? 12.540 -4.171 -5.931 1.00 94.38 109 ILE A CA 1
ATOM 823 C C . ILE A 1 109 ? 11.476 -4.755 -6.867 1.00 94.38 109 ILE A C 1
ATOM 825 O O . ILE A 1 109 ? 11.766 -5.624 -7.690 1.00 94.38 109 ILE A O 1
ATOM 829 N N . ALA A 1 110 ? 10.240 -4.264 -6.780 1.00 95.94 110 ALA A N 1
ATOM 830 C CA . ALA A 1 110 ? 9.151 -4.770 -7.600 1.00 95.94 110 ALA A CA 1
ATOM 831 C C . ALA A 1 110 ? 9.347 -4.470 -9.096 1.00 95.94 110 ALA A C 1
ATOM 833 O O . ALA A 1 110 ? 9.189 -5.373 -9.921 1.00 95.94 110 ALA A O 1
ATOM 834 N N . GLY A 1 111 ? 9.701 -3.233 -9.465 1.00 95.44 111 GLY A N 1
ATOM 835 C CA . GLY A 1 111 ? 9.588 -2.790 -10.860 1.00 95.44 111 GLY A CA 1
ATOM 836 C C . GLY A 1 111 ? 10.521 -1.674 -11.329 1.00 95.44 111 GLY A C 1
ATOM 837 O O . GLY A 1 111 ? 10.235 -1.081 -12.373 1.00 95.44 111 GLY A O 1
ATOM 838 N N . SER A 1 112 ? 11.618 -1.378 -10.621 1.00 95.50 112 SER A N 1
ATOM 839 C CA . SER A 1 112 ? 12.646 -0.462 -11.150 1.00 95.50 112 SER A CA 1
ATOM 840 C C . SER A 1 112 ? 13.295 -0.983 -12.438 1.00 95.50 112 SER A C 1
ATOM 842 O O . SER A 1 112 ? 13.339 -2.188 -12.693 1.00 95.50 112 SER A O 1
ATOM 844 N N . MET A 1 113 ? 13.832 -0.072 -13.249 1.00 93.44 113 MET A N 1
ATOM 845 C CA . MET A 1 113 ? 14.574 -0.388 -14.471 1.00 93.44 113 MET A CA 1
ATOM 846 C C . MET A 1 113 ? 15.779 -1.303 -14.187 1.00 93.44 113 MET A C 1
ATOM 848 O O . MET A 1 113 ? 15.965 -2.333 -14.847 1.00 93.44 113 MET A O 1
ATOM 852 N N . THR A 1 114 ? 16.595 -0.970 -13.186 1.00 89.56 114 THR A N 1
ATOM 853 C CA . THR A 1 114 ? 17.847 -1.685 -12.913 1.00 89.56 114 THR A CA 1
ATOM 854 C C . THR A 1 114 ? 17.612 -2.931 -12.064 1.00 89.56 114 THR A C 1
ATOM 856 O O . THR A 1 114 ? 18.040 -4.023 -12.456 1.00 89.56 114 THR A O 1
ATOM 859 N N . TYR A 1 115 ? 16.874 -2.799 -10.958 1.00 89.00 115 TYR A N 1
ATOM 860 C CA . TYR A 1 115 ? 16.754 -3.829 -9.917 1.00 89.00 115 TYR A CA 1
ATOM 861 C C . TYR A 1 115 ? 15.352 -4.439 -9.785 1.00 89.00 115 TYR A C 1
ATOM 863 O O . TYR A 1 115 ? 15.119 -5.247 -8.892 1.00 89.00 115 TYR A O 1
ATOM 871 N N . GLY A 1 116 ? 14.411 -4.077 -10.658 1.00 91.69 116 GLY A N 1
ATOM 872 C CA . GLY A 1 116 ? 13.053 -4.598 -10.610 1.00 91.69 116 GLY A CA 1
ATOM 873 C C . GLY A 1 116 ? 12.970 -6.052 -11.059 1.00 91.69 116 GLY A C 1
ATOM 874 O O . GLY A 1 116 ? 13.607 -6.450 -12.038 1.00 91.69 116 GLY A O 1
ATOM 875 N N . VAL A 1 117 ? 12.114 -6.829 -10.398 1.00 91.75 117 VAL A N 1
ATOM 876 C CA . VAL A 1 117 ? 11.711 -8.162 -10.874 1.00 91.75 117 VAL A CA 1
ATOM 877 C C . VAL A 1 117 ? 10.828 -8.039 -12.122 1.00 91.75 117 VAL A C 1
ATOM 879 O O . VAL A 1 117 ? 11.069 -8.696 -13.134 1.00 91.75 117 VAL A O 1
ATOM 882 N N . ALA A 1 118 ? 9.829 -7.154 -12.082 1.00 93.88 118 ALA A N 1
ATOM 883 C CA . ALA A 1 118 ? 8.888 -6.875 -13.165 1.00 93.88 118 ALA A CA 1
ATOM 884 C C . ALA A 1 118 ? 9.157 -5.486 -13.766 1.00 93.88 118 ALA A C 1
ATOM 886 O O . ALA A 1 118 ? 8.393 -4.536 -13.593 1.00 93.88 118 ALA A O 1
ATOM 887 N N . LYS A 1 119 ? 10.280 -5.374 -14.482 1.00 93.38 119 LYS A N 1
ATOM 888 C CA . LYS A 1 119 ? 10.858 -4.109 -14.975 1.00 93.38 119 LYS A CA 1
ATOM 889 C C . LYS A 1 119 ? 9.960 -3.264 -15.881 1.00 93.38 119 LYS A C 1
ATOM 891 O O . LYS A 1 119 ? 10.283 -2.111 -16.110 1.00 93.38 119 LYS A O 1
ATOM 896 N N . LYS A 1 120 ? 8.873 -3.806 -16.436 1.00 95.56 120 LYS A N 1
ATOM 897 C CA . LYS A 1 120 ? 7.914 -3.079 -17.290 1.00 95.56 120 LYS A CA 1
ATOM 898 C C . LYS A 1 120 ? 6.526 -2.931 -16.657 1.00 95.56 120 LYS A C 1
ATOM 900 O O . LYS A 1 120 ? 5.611 -2.451 -17.325 1.00 95.56 120 LYS A O 1
ATOM 905 N N . ALA A 1 121 ? 6.350 -3.335 -15.400 1.00 97.38 121 ALA A N 1
ATOM 906 C CA . ALA A 1 121 ? 5.097 -3.134 -14.680 1.00 97.38 121 ALA A CA 1
ATOM 907 C C . ALA A 1 121 ? 4.860 -1.652 -14.348 1.00 97.38 121 ALA A C 1
ATOM 909 O O . ALA A 1 121 ? 5.803 -0.858 -14.238 1.00 97.38 121 ALA A O 1
ATOM 910 N N . SER A 1 122 ? 3.591 -1.288 -14.168 1.00 98.50 122 SER A N 1
ATOM 911 C CA . SER A 1 122 ? 3.192 0.003 -13.604 1.00 98.50 122 SER A CA 1
ATOM 912 C C . SER A 1 122 ? 3.172 -0.081 -12.079 1.00 98.50 122 SER A C 1
ATOM 914 O O . SER A 1 122 ? 2.637 -1.035 -11.519 1.00 98.50 122 SER A O 1
ATOM 916 N N . LEU A 1 123 ? 3.742 0.915 -11.402 1.00 98.75 123 LEU A N 1
ATOM 917 C CA . LEU A 1 123 ? 3.848 0.960 -9.942 1.00 98.75 123 LEU A CA 1
ATOM 918 C C . LEU A 1 123 ? 2.791 1.917 -9.387 1.00 98.75 123 LEU A C 1
ATOM 920 O O . LEU A 1 123 ? 2.787 3.106 -9.711 1.00 98.75 123 LEU A O 1
ATOM 924 N N . ILE A 1 124 ? 1.870 1.402 -8.577 1.00 98.75 124 ILE A N 1
ATOM 925 C CA . ILE A 1 124 ? 0.744 2.174 -8.049 1.00 98.75 124 ILE A CA 1
ATOM 926 C C . ILE A 1 124 ? 0.894 2.317 -6.537 1.00 98.75 124 ILE A C 1
ATOM 928 O O . ILE A 1 124 ? 0.721 1.350 -5.804 1.00 98.75 124 ILE A O 1
ATOM 932 N N . GLY A 1 125 ? 1.212 3.519 -6.068 1.00 98.62 125 GLY A N 1
ATOM 933 C CA . GLY A 1 125 ? 1.388 3.798 -4.646 1.00 98.62 125 GLY A CA 1
ATOM 934 C C . GLY A 1 125 ? 0.072 4.119 -3.942 1.00 98.62 125 GLY A C 1
ATOM 935 O O . GLY A 1 125 ? -0.729 4.920 -4.434 1.00 98.62 125 GLY A O 1
ATOM 936 N N . VAL A 1 126 ? -0.132 3.533 -2.767 1.00 98.69 126 VAL A N 1
ATOM 937 C CA . VAL A 1 126 ? -1.200 3.890 -1.828 1.00 98.69 126 VAL A CA 1
ATOM 938 C C . VAL A 1 126 ? -0.551 4.129 -0.474 1.00 98.69 126 VAL A C 1
ATOM 940 O O . VAL A 1 126 ? -0.015 3.204 0.132 1.00 98.69 126 VAL A O 1
ATOM 943 N N . LYS A 1 127 ? -0.564 5.380 -0.017 1.00 98.62 127 LYS A N 1
ATOM 944 C CA . LYS A 1 127 ? 0.091 5.758 1.234 1.00 98.62 127 L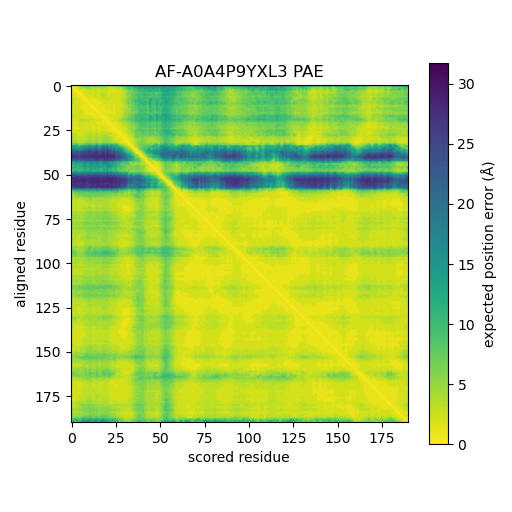YS A CA 1
ATOM 945 C C . LYS A 1 127 ? -0.836 5.477 2.416 1.00 98.62 127 LYS A C 1
ATOM 947 O O . LYS A 1 127 ? -1.918 6.056 2.499 1.00 98.62 127 LYS A O 1
ATOM 952 N N . VAL A 1 128 ? -0.416 4.570 3.292 1.00 98.56 128 VAL A N 1
ATOM 953 C CA . VAL A 1 128 ? -1.120 4.180 4.531 1.00 98.56 128 VAL A CA 1
ATOM 954 C C . VAL A 1 128 ? -0.211 4.211 5.760 1.00 98.56 128 VAL A C 1
ATOM 956 O O . VAL A 1 128 ? -0.702 4.058 6.873 1.00 98.56 128 VAL A O 1
ATOM 959 N N . LEU A 1 129 ? 1.098 4.397 5.557 1.00 98.25 129 LEU A N 1
ATOM 960 C CA . LEU A 1 129 ? 2.092 4.577 6.609 1.00 98.25 129 LEU A CA 1
ATOM 961 C C . LEU A 1 129 ? 2.672 6.000 6.539 1.00 98.25 129 LEU A C 1
ATOM 963 O O . LEU A 1 129 ? 2.924 6.534 5.452 1.00 98.25 129 LEU A O 1
ATOM 967 N N . ASP A 1 130 ? 2.856 6.608 7.702 1.00 97.62 130 ASP A N 1
ATOM 968 C CA . ASP A 1 130 ? 3.367 7.961 7.890 1.00 97.62 130 ASP A CA 1
ATOM 969 C C . ASP A 1 130 ? 4.885 8.062 7.647 1.00 97.62 130 ASP A C 1
ATOM 971 O O . ASP A 1 130 ? 5.567 7.079 7.332 1.00 97.62 130 ASP A O 1
ATOM 975 N N . GLY A 1 131 ? 5.440 9.268 7.787 1.00 96.75 131 GLY A N 1
ATOM 976 C CA . GLY A 1 131 ? 6.880 9.511 7.664 1.00 96.75 131 GLY A CA 1
ATOM 977 C C . GLY A 1 131 ? 7.749 8.795 8.707 1.00 96.75 131 GLY A C 1
ATOM 978 O O . GLY A 1 131 ? 8.970 8.832 8.595 1.00 96.75 131 GLY A O 1
ATOM 979 N N . GLN A 1 132 ? 7.154 8.149 9.714 1.00 95.81 132 GLN A N 1
ATOM 980 C CA . GLN A 1 132 ? 7.825 7.302 10.708 1.00 95.81 132 GLN A CA 1
ATOM 981 C C . GLN A 1 132 ? 7.572 5.805 10.459 1.00 95.81 132 GLN A C 1
ATOM 983 O O . GLN A 1 132 ? 7.857 4.970 11.322 1.00 95.81 132 GLN A O 1
ATOM 988 N N . GLY A 1 133 ? 7.012 5.455 9.296 1.00 96.25 133 GLY A N 1
ATOM 989 C CA . GLY A 1 133 ? 6.787 4.074 8.893 1.00 96.25 133 GLY A CA 1
ATOM 990 C C . GLY A 1 133 ? 5.675 3.395 9.687 1.00 96.25 133 GLY A C 1
ATOM 991 O O . GLY A 1 133 ? 5.649 2.166 9.755 1.00 96.25 133 GLY A O 1
ATOM 992 N N . ALA A 1 134 ? 4.779 4.164 10.310 1.00 96.56 134 ALA A N 1
ATOM 993 C CA . ALA A 1 134 ? 3.677 3.667 11.119 1.00 96.56 134 ALA A CA 1
ATOM 994 C C . ALA A 1 134 ? 2.328 4.032 10.498 1.00 96.56 134 ALA A C 1
ATOM 996 O O . ALA A 1 134 ? 2.149 5.102 9.932 1.00 96.56 134 ALA A O 1
ATOM 997 N N . GLY A 1 135 ? 1.342 3.154 10.623 1.00 96.56 135 GLY A N 1
ATOM 998 C CA . GLY A 1 135 ? -0.005 3.435 10.139 1.00 96.56 135 GLY A CA 1
ATOM 999 C C . GLY A 1 135 ? -1.038 2.633 10.889 1.00 96.56 135 GLY A C 1
ATOM 1000 O O . GLY A 1 135 ? -0.730 1.609 11.503 1.00 96.56 135 GLY A O 1
ATOM 1001 N N . SER A 1 136 ? -2.272 3.115 10.894 1.00 95.75 136 SER A N 1
ATOM 1002 C CA . SER A 1 136 ? -3.324 2.426 11.619 1.00 95.75 136 SER A CA 1
ATOM 1003 C C . SER A 1 136 ? -3.933 1.284 10.811 1.00 95.75 136 SER A C 1
ATOM 1005 O O . SER A 1 136 ? -3.984 1.340 9.585 1.00 95.75 136 SER A O 1
ATOM 1007 N N . GLU A 1 137 ? -4.462 0.264 11.493 1.00 95.31 137 GLU A N 1
ATOM 1008 C CA . GLU A 1 137 ? -5.234 -0.804 10.836 1.00 95.31 137 GLU A CA 1
ATOM 1009 C C . GLU A 1 137 ? -6.350 -0.233 9.948 1.00 95.31 137 GLU A C 1
ATOM 1011 O O . GLU A 1 137 ? -6.583 -0.736 8.853 1.00 95.31 137 GLU A O 1
ATOM 1016 N N . ALA A 1 138 ? -7.003 0.850 10.379 1.00 95.44 138 ALA A N 1
ATOM 1017 C CA . ALA A 1 138 ? -8.053 1.500 9.606 1.00 95.44 138 ALA A CA 1
ATOM 1018 C C . ALA A 1 138 ? -7.538 2.065 8.272 1.00 95.44 138 ALA A C 1
ATOM 1020 O O . ALA A 1 138 ? -8.176 1.848 7.241 1.00 95.44 138 ALA A O 1
ATOM 1021 N N . ASP A 1 139 ? -6.382 2.731 8.277 1.00 97.00 139 ASP A N 1
ATOM 1022 C CA . ASP A 1 139 ? -5.789 3.317 7.068 1.00 97.00 139 ASP A CA 1
ATOM 1023 C C . ASP A 1 139 ? -5.312 2.222 6.111 1.00 97.00 139 ASP A C 1
ATOM 1025 O O . ASP A 1 139 ? -5.532 2.304 4.902 1.00 97.00 139 ASP A O 1
ATOM 1029 N N . VAL A 1 140 ? -4.735 1.144 6.651 1.00 97.25 140 VAL A N 1
ATOM 1030 C CA . VAL A 1 140 ? -4.325 -0.028 5.865 1.00 97.25 140 VAL A CA 1
ATOM 1031 C C . VAL A 1 140 ? -5.538 -0.707 5.227 1.00 97.25 140 VAL A C 1
ATOM 1033 O O . VAL A 1 140 ? -5.527 -0.982 4.026 1.00 97.25 140 VAL A O 1
ATOM 1036 N N . ILE A 1 141 ? -6.619 -0.927 5.985 1.00 96.94 141 ILE A N 1
ATOM 1037 C CA . ILE A 1 141 ? -7.872 -1.489 5.457 1.00 96.94 141 ILE A CA 1
ATOM 1038 C C . ILE A 1 141 ? -8.458 -0.576 4.376 1.00 96.94 141 ILE A C 1
ATOM 1040 O O . ILE A 1 141 ? -8.888 -1.074 3.334 1.00 96.94 141 ILE A O 1
ATOM 1044 N N . ALA A 1 142 ? -8.459 0.743 4.587 1.00 97.12 142 ALA A N 1
ATOM 1045 C CA . ALA A 1 142 ? -8.924 1.706 3.593 1.00 97.12 142 ALA A CA 1
ATOM 1046 C C .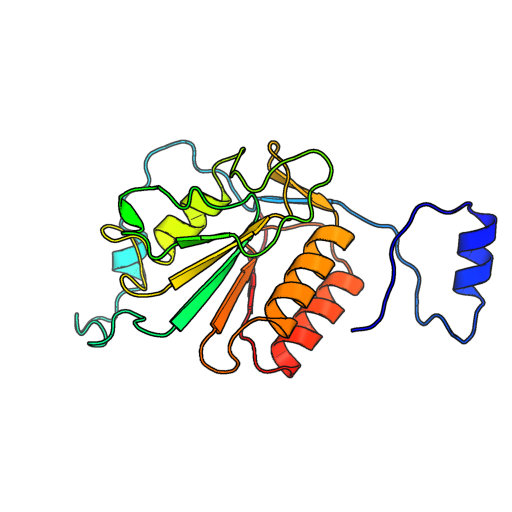 ALA A 1 142 ? -8.077 1.645 2.310 1.00 97.12 142 ALA A C 1
ATOM 1048 O O . ALA A 1 142 ? -8.630 1.614 1.209 1.00 97.12 142 ALA A O 1
ATOM 1049 N N . GLY A 1 143 ? -6.755 1.511 2.441 1.00 98.00 143 GLY A N 1
ATOM 1050 C CA . GLY A 1 143 ? -5.843 1.308 1.318 1.00 98.00 143 GLY A CA 1
ATOM 1051 C C . GLY A 1 143 ? -6.125 0.026 0.532 1.00 98.00 143 GLY A C 1
ATOM 1052 O O . GLY A 1 143 ? -6.200 0.065 -0.698 1.00 98.00 143 GLY A O 1
ATOM 1053 N N . ILE A 1 144 ? -6.352 -1.098 1.223 1.00 97.88 144 ILE A N 1
ATOM 1054 C CA . ILE A 1 144 ? -6.713 -2.381 0.594 1.00 97.88 144 ILE A CA 1
ATOM 1055 C C . ILE A 1 144 ? -8.044 -2.252 -0.151 1.00 97.88 144 ILE A C 1
ATOM 1057 O O . ILE A 1 144 ? -8.156 -2.669 -1.304 1.00 97.88 144 ILE A O 1
ATOM 1061 N N . GLN A 1 145 ? -9.055 -1.652 0.480 1.00 97.19 145 GLN A N 1
ATOM 1062 C CA . GLN A 1 145 ? -10.362 -1.445 -0.142 1.00 97.19 145 GLN A CA 1
ATOM 1063 C C . GLN A 1 145 ? -10.270 -0.563 -1.384 1.00 97.19 145 GLN A C 1
ATOM 1065 O O . GLN A 1 145 ? -10.840 -0.910 -2.418 1.00 97.19 145 GLN A O 1
ATOM 1070 N N . HIS A 1 146 ? -9.530 0.543 -1.300 1.00 97.88 146 HIS A N 1
ATOM 1071 C CA . HIS A 1 146 ? -9.296 1.440 -2.425 1.00 97.88 146 HIS A CA 1
ATOM 1072 C C . HIS A 1 146 ? -8.637 0.706 -3.591 1.00 97.88 146 HIS A C 1
ATOM 1074 O O . HIS A 1 146 ? -9.117 0.801 -4.721 1.00 97.88 146 HIS A O 1
ATOM 1080 N N . ALA A 1 147 ? -7.595 -0.088 -3.323 1.00 97.88 147 ALA A N 1
ATOM 1081 C CA . ALA A 1 147 ? -6.948 -0.904 -4.345 1.00 97.88 147 ALA A CA 1
ATOM 1082 C C . ALA A 1 147 ? -7.944 -1.881 -4.989 1.00 97.88 147 ALA A C 1
ATOM 1084 O O . ALA A 1 147 ? -8.088 -1.884 -6.203 1.00 97.88 147 ALA A O 1
ATOM 1085 N N . VAL A 1 148 ? -8.712 -2.641 -4.206 1.00 97.12 148 VAL A N 1
ATOM 1086 C CA . VAL A 1 148 ? -9.710 -3.590 -4.741 1.00 97.12 148 VAL A CA 1
ATOM 1087 C C . VAL A 1 148 ? -10.782 -2.902 -5.597 1.00 97.12 148 VAL A C 1
ATOM 1089 O O . VAL A 1 148 ? -11.235 -3.474 -6.587 1.00 97.12 148 VAL A O 1
ATOM 1092 N N . GLN A 1 149 ? -11.196 -1.686 -5.236 1.00 96.94 149 GLN A N 1
ATOM 1093 C CA . GLN A 1 149 ? -12.235 -0.939 -5.955 1.00 96.94 149 GLN A CA 1
ATOM 1094 C C . GLN A 1 149 ? -11.733 -0.293 -7.251 1.00 96.94 149 GLN A C 1
ATOM 1096 O O . GLN A 1 149 ? -12.520 -0.090 -8.174 1.00 96.94 149 GLN A O 1
ATOM 1101 N N . THR A 1 150 ? -10.447 0.049 -7.324 1.00 97.44 150 THR A N 1
ATOM 1102 C CA . THR A 1 150 ? -9.885 0.843 -8.430 1.00 97.44 150 THR A CA 1
ATOM 1103 C C . THR A 1 150 ? -8.935 0.060 -9.334 1.00 97.44 150 THR A C 1
ATOM 1105 O O . THR A 1 150 ? -8.710 0.453 -10.481 1.00 97.44 150 THR A O 1
ATOM 1108 N N . ALA A 1 151 ? -8.378 -1.052 -8.855 1.00 97.56 151 ALA A N 1
ATOM 1109 C CA . ALA A 1 151 ? -7.437 -1.877 -9.593 1.00 97.56 151 ALA A CA 1
ATOM 1110 C C . ALA A 1 151 ? -8.101 -2.689 -10.711 1.00 97.56 151 ALA A C 1
ATOM 1112 O O . ALA A 1 151 ? -9.282 -3.042 -10.682 1.00 97.56 151 ALA A O 1
ATOM 1113 N N . ARG A 1 152 ? -7.295 -3.046 -11.715 1.00 97.25 152 ARG A N 1
ATOM 1114 C CA . ARG A 1 152 ? -7.743 -3.843 -12.858 1.00 97.25 152 ARG A CA 1
ATOM 1115 C C . ARG A 1 152 ? -7.691 -5.321 -12.494 1.00 97.25 152 ARG A C 1
ATOM 1117 O O . ARG A 1 152 ? -6.623 -5.933 -12.464 1.00 97.25 152 ARG A O 1
ATOM 1124 N N . ARG A 1 153 ? -8.857 -5.918 -12.250 1.00 95.50 153 ARG A N 1
ATOM 1125 C CA . ARG A 1 153 ? -8.981 -7.353 -11.954 1.00 95.50 153 ARG A CA 1
ATOM 1126 C C . ARG A 1 153 ? -8.263 -8.204 -13.011 1.00 95.50 153 ARG A C 1
ATOM 1128 O O . ARG A 1 153 ? -8.400 -7.962 -14.209 1.00 95.50 153 ARG A O 1
ATOM 1135 N N . GLY A 1 154 ? -7.477 -9.186 -12.566 1.00 94.44 154 GLY A N 1
ATOM 1136 C CA . GLY A 1 154 ? -6.674 -10.055 -13.440 1.00 94.44 154 GLY A CA 1
ATOM 1137 C C . GLY A 1 154 ? -5.425 -9.401 -14.050 1.00 94.44 154 GLY A C 1
ATOM 1138 O O . GLY A 1 154 ? -4.685 -10.072 -14.763 1.00 94.44 154 GLY A O 1
ATOM 1139 N N . LYS A 1 155 ? -5.170 -8.113 -13.778 1.00 96.75 155 LYS A N 1
ATOM 1140 C CA . LYS A 1 155 ? -3.973 -7.371 -14.219 1.00 96.75 155 LYS A CA 1
ATOM 1141 C C . LYS A 1 155 ? -3.312 -6.596 -13.078 1.00 96.75 155 LYS A C 1
ATOM 1143 O O . LYS A 1 155 ? -2.565 -5.654 -13.330 1.00 96.75 155 LYS A O 1
ATOM 1148 N N . SER A 1 156 ? -3.598 -6.955 -11.830 1.00 97.94 156 SER A N 1
ATOM 1149 C CA . SER A 1 156 ? -3.061 -6.272 -10.657 1.00 97.94 156 SER A CA 1
ATOM 1150 C C . SER A 1 156 ? -2.661 -7.261 -9.570 1.00 97.94 156 SER A C 1
ATOM 1152 O O . SER A 1 156 ? -3.371 -8.238 -9.340 1.00 97.94 156 SER A O 1
ATOM 1154 N N . VAL A 1 157 ? -1.548 -6.976 -8.899 1.00 97.62 157 VAL A N 1
ATOM 1155 C CA . VAL A 1 157 ? -1.087 -7.653 -7.676 1.00 97.62 157 VAL A CA 1
ATOM 1156 C C . VAL A 1 157 ? -0.900 -6.591 -6.597 1.00 97.62 157 VAL A C 1
ATOM 1158 O O . VAL A 1 157 ? -0.477 -5.477 -6.908 1.00 97.62 157 VAL A O 1
ATOM 1161 N N . ILE A 1 158 ? -1.229 -6.915 -5.348 1.00 98.50 158 ILE A N 1
ATOM 1162 C CA . ILE A 1 158 ? -1.127 -6.002 -4.206 1.00 98.50 158 ILE A CA 1
ATOM 1163 C C . ILE A 1 158 ? -0.020 -6.487 -3.268 1.00 98.50 158 ILE A C 1
ATOM 1165 O O . ILE A 1 158 ? 0.033 -7.663 -2.919 1.00 98.50 158 ILE A O 1
ATOM 1169 N N . ASN A 1 159 ? 0.853 -5.576 -2.849 1.00 98.38 159 ASN A N 1
ATOM 1170 C CA . ASN A 1 159 ? 1.928 -5.831 -1.904 1.00 98.38 159 ASN A CA 1
ATOM 1171 C C . ASN A 1 159 ? 1.729 -5.011 -0.622 1.00 98.38 159 ASN A C 1
ATOM 1173 O O . ASN A 1 159 ? 1.505 -3.800 -0.685 1.00 98.38 159 ASN A O 1
ATOM 1177 N N . LEU A 1 160 ? 1.865 -5.684 0.520 1.00 96.94 160 LEU A N 1
ATOM 1178 C CA . LEU A 1 160 ? 1.794 -5.133 1.871 1.00 96.94 160 LEU A CA 1
ATOM 1179 C C . LEU A 1 160 ? 3.093 -5.487 2.615 1.00 96.94 160 LEU A C 1
ATOM 1181 O O . LEU A 1 160 ? 3.180 -6.516 3.287 1.00 96.94 160 LEU A O 1
ATOM 1185 N N . SER A 1 161 ? 4.118 -4.640 2.498 1.00 95.25 161 SER A N 1
ATOM 1186 C CA . SER A 1 161 ? 5.416 -4.837 3.170 1.00 95.25 161 SER A CA 1
ATOM 1187 C C . SER A 1 161 ? 5.418 -4.254 4.585 1.00 95.25 161 SER A C 1
ATOM 1189 O O . SER A 1 161 ? 6.318 -3.530 4.997 1.00 95.25 161 SER A O 1
ATOM 1191 N N . MET A 1 162 ? 4.379 -4.564 5.346 1.00 94.19 162 MET A N 1
ATOM 1192 C CA . MET A 1 162 ? 4.199 -4.095 6.712 1.00 94.19 162 MET A CA 1
ATOM 1193 C C . MET A 1 162 ? 3.698 -5.230 7.582 1.00 94.19 162 MET A C 1
ATOM 1195 O O . MET A 1 162 ? 3.137 -6.209 7.092 1.00 94.19 162 MET A O 1
ATOM 1199 N N . SER A 1 163 ? 3.904 -5.093 8.880 1.00 91.38 163 SER A N 1
ATOM 1200 C CA . SER A 1 163 ? 3.476 -6.084 9.851 1.00 91.38 163 SER A CA 1
ATOM 1201 C C . SER A 1 163 ? 2.965 -5.413 11.116 1.00 91.38 163 SER A C 1
ATOM 1203 O O . SER A 1 163 ? 3.208 -4.235 11.381 1.00 91.38 163 SER A O 1
ATOM 1205 N N . GLY A 1 164 ? 2.206 -6.174 11.885 1.00 89.88 164 GLY A N 1
ATOM 1206 C CA . GLY A 1 164 ? 1.660 -5.759 13.159 1.00 89.88 164 GLY A CA 1
ATOM 1207 C C . GLY A 1 164 ? 1.217 -6.984 13.939 1.00 89.88 164 GLY A C 1
ATOM 1208 O O . GLY A 1 164 ? 1.390 -8.128 13.515 1.00 89.88 164 GLY A O 1
ATOM 1209 N N . THR A 1 165 ? 0.623 -6.750 15.096 1.00 89.56 165 THR A N 1
ATOM 1210 C CA . THR A 1 165 ? -0.044 -7.816 15.847 1.00 89.56 165 THR A CA 1
ATOM 1211 C C . THR A 1 165 ? -1.282 -8.319 15.101 1.00 89.56 165 THR A C 1
ATOM 1213 O O . THR A 1 165 ? -1.896 -7.570 14.346 1.00 89.56 165 THR A O 1
ATOM 1216 N N . LYS A 1 166 ? -1.696 -9.561 15.373 1.00 91.06 166 LYS A N 1
ATOM 1217 C CA . LYS A 1 166 ? -2.887 -10.180 14.773 1.00 91.06 166 LYS A CA 1
ATOM 1218 C C . LYS A 1 166 ? -4.133 -9.280 14.867 1.00 91.06 166 LYS A C 1
ATOM 1220 O O . LYS A 1 166 ? -4.495 -8.853 15.964 1.00 91.06 166 LYS A O 1
ATOM 1225 N N . SER A 1 167 ? -4.818 -9.102 13.736 1.00 94.25 167 SER A N 1
ATOM 1226 C CA . SER A 1 167 ? -6.076 -8.357 13.601 1.00 94.25 167 SER A CA 1
ATOM 1227 C C . SER A 1 167 ? -7.062 -9.124 12.741 1.00 94.25 167 SER A C 1
ATOM 1229 O O . SER A 1 167 ? -6.742 -9.521 11.622 1.00 94.25 167 SER A O 1
ATOM 1231 N N . ARG A 1 168 ? -8.283 -9.293 13.257 1.00 94.81 168 ARG A N 1
ATOM 1232 C CA . ARG A 1 168 ? -9.348 -9.950 12.497 1.00 94.81 168 ARG A CA 1
ATOM 1233 C C . ARG A 1 168 ? -9.813 -9.068 11.336 1.00 94.81 168 ARG A C 1
ATOM 1235 O O . ARG A 1 168 ? -10.075 -9.593 10.261 1.00 94.81 168 ARG A O 1
ATOM 1242 N N . ALA A 1 169 ? -9.874 -7.750 11.520 1.00 94.69 169 ALA A N 1
ATOM 1243 C CA . ALA A 1 169 ? -10.309 -6.831 10.473 1.00 94.69 169 ALA A CA 1
ATOM 1244 C C . ALA A 1 169 ? -9.328 -6.775 9.295 1.00 94.69 169 ALA A C 1
ATOM 1246 O O . ALA A 1 169 ? -9.767 -6.719 8.144 1.00 94.69 169 ALA A O 1
ATOM 1247 N N . ILE A 1 170 ? -8.017 -6.842 9.555 1.00 94.44 170 ILE A N 1
ATOM 1248 C CA . ILE A 1 170 ? -7.006 -6.955 8.493 1.00 94.44 170 ILE A CA 1
ATOM 1249 C C . ILE A 1 170 ? -7.144 -8.298 7.768 1.00 94.44 170 ILE A C 1
ATOM 1251 O O . ILE A 1 170 ? -7.216 -8.302 6.538 1.00 94.44 170 ILE A O 1
ATOM 1255 N N . ASP A 1 171 ? -7.253 -9.412 8.502 1.00 94.81 171 ASP A N 1
ATOM 1256 C CA . ASP A 1 171 ? -7.444 -10.746 7.913 1.00 94.81 171 ASP A CA 1
ATOM 1257 C C . ASP A 1 171 ? -8.694 -10.779 7.012 1.00 94.81 171 ASP A C 1
ATOM 1259 O O . ASP A 1 171 ? -8.639 -11.238 5.869 1.00 94.81 171 ASP A O 1
ATOM 1263 N N . ASP A 1 172 ? -9.820 -10.233 7.479 1.00 95.69 172 ASP A N 1
ATOM 1264 C CA . ASP A 1 172 ? -11.072 -10.156 6.721 1.00 95.69 172 ASP A CA 1
ATOM 1265 C C . ASP A 1 172 ? -10.937 -9.272 5.465 1.00 95.69 172 ASP A C 1
ATOM 1267 O O . ASP A 1 172 ? -11.478 -9.606 4.404 1.00 95.69 172 ASP A O 1
ATOM 1271 N N . ALA A 1 173 ? -10.211 -8.151 5.550 1.00 95.69 173 ALA A N 1
ATOM 1272 C CA . ALA A 1 173 ? -9.955 -7.269 4.412 1.00 95.69 173 ALA A CA 1
ATOM 1273 C C . ALA A 1 173 ? -9.070 -7.942 3.348 1.00 95.69 173 ALA A C 1
ATOM 1275 O O . ALA A 1 173 ? -9.394 -7.885 2.158 1.00 95.69 173 ALA A O 1
ATOM 1276 N N . VAL A 1 174 ? -8.001 -8.624 3.769 1.00 95.88 174 VAL A N 1
ATOM 1277 C CA . VAL A 1 174 ? -7.103 -9.392 2.892 1.00 95.88 174 VAL A CA 1
ATOM 1278 C C . VAL A 1 174 ? -7.860 -10.536 2.220 1.00 95.88 174 VAL A C 1
ATOM 1280 O O . VAL A 1 174 ? -7.834 -10.658 0.993 1.00 95.88 174 VAL A O 1
ATOM 1283 N N . ASN A 1 175 ? -8.613 -11.325 2.991 1.00 96.31 175 ASN A N 1
ATOM 1284 C CA . ASN A 1 175 ? -9.420 -12.426 2.464 1.00 96.31 175 ASN A CA 1
ATOM 1285 C C . ASN A 1 175 ? -10.470 -11.934 1.459 1.00 96.31 175 ASN A C 1
ATOM 1287 O O . ASN A 1 175 ? -10.672 -12.557 0.415 1.00 96.31 175 ASN A O 1
ATOM 1291 N N . ALA A 1 176 ? -11.107 -10.789 1.725 1.00 96.19 176 ALA A N 1
ATOM 1292 C CA . ALA A 1 176 ? -12.053 -10.187 0.791 1.00 96.19 176 ALA A CA 1
ATOM 1293 C C . ALA A 1 176 ? -11.382 -9.733 -0.518 1.00 96.19 176 ALA A C 1
ATOM 1295 O O . ALA A 1 176 ? -11.970 -9.903 -1.587 1.00 96.19 176 ALA A O 1
ATOM 1296 N N . ALA A 1 177 ? -10.163 -9.188 -0.459 1.00 96.62 177 ALA A N 1
ATOM 1297 C CA . ALA A 1 177 ? -9.407 -8.798 -1.648 1.00 96.62 177 ALA A CA 1
ATOM 1298 C C . ALA A 1 177 ? -9.026 -10.014 -2.511 1.00 96.62 177 ALA A C 1
ATOM 1300 O O . ALA A 1 177 ? -9.237 -10.008 -3.728 1.00 96.62 177 ALA A O 1
ATOM 1301 N N . VAL A 1 178 ? -8.563 -11.094 -1.873 1.00 96.75 178 VAL A N 1
ATOM 1302 C CA . VAL A 1 178 ? -8.251 -12.364 -2.545 1.00 96.75 178 VAL A CA 1
ATOM 1303 C C . VAL A 1 178 ? -9.501 -12.968 -3.184 1.00 96.75 178 VAL A C 1
ATOM 1305 O O . VAL A 1 178 ? -9.479 -13.314 -4.366 1.00 96.75 178 VAL A O 1
ATOM 1308 N N . ALA A 1 179 ? -10.623 -13.019 -2.459 1.00 96.25 179 ALA A N 1
ATOM 1309 C CA . ALA A 1 179 ? -11.899 -13.498 -2.993 1.00 96.25 179 ALA A CA 1
ATOM 1310 C C . ALA A 1 179 ? -12.408 -12.644 -4.174 1.00 96.25 179 ALA A C 1
ATOM 1312 O O . ALA A 1 179 ? -13.035 -13.165 -5.099 1.00 96.25 179 ALA A O 1
ATOM 1313 N N . ALA A 1 180 ? -12.093 -11.345 -4.194 1.00 95.81 180 ALA A N 1
ATOM 1314 C CA . ALA A 1 180 ? -12.382 -10.459 -5.321 1.00 95.81 180 ALA A CA 1
ATOM 1315 C C . ALA A 1 180 ? -11.465 -10.698 -6.541 1.00 95.81 180 ALA A C 1
ATOM 1317 O O . ALA A 1 180 ? -11.715 -10.155 -7.619 1.00 95.81 180 ALA A O 1
ATOM 1318 N N . GLY A 1 181 ? -10.457 -11.567 -6.436 1.00 96.00 181 GLY A N 1
ATOM 1319 C CA . GLY A 1 181 ? -9.549 -11.930 -7.526 1.00 96.00 181 GLY A CA 1
ATOM 1320 C C . GLY A 1 181 ? -8.302 -11.052 -7.617 1.00 96.00 181 GLY A C 1
ATOM 1321 O O . GLY A 1 181 ? -7.733 -10.935 -8.703 1.00 96.00 181 GLY A O 1
ATOM 1322 N N . PHE A 1 182 ? -7.894 -10.433 -6.507 1.00 97.38 182 PHE A N 1
ATOM 1323 C CA . PHE A 1 182 ? -6.629 -9.711 -6.395 1.00 97.38 182 PHE A CA 1
ATOM 1324 C C . PHE A 1 182 ? -5.642 -10.531 -5.557 1.00 97.38 182 PHE A C 1
ATOM 1326 O O . PHE A 1 182 ? -5.885 -10.739 -4.371 1.00 97.38 182 PHE A O 1
ATOM 1333 N N . PRO A 1 183 ? -4.534 -11.020 -6.138 1.00 96.31 183 PRO A N 1
ATOM 1334 C CA . PRO A 1 183 ? -3.474 -11.662 -5.372 1.00 96.31 183 PRO A CA 1
ATOM 1335 C C . PRO A 1 183 ? -2.797 -10.650 -4.442 1.00 96.31 183 PRO A C 1
ATOM 1337 O O . PRO A 1 183 ? -2.438 -9.553 -4.883 1.00 96.31 183 PRO A O 1
ATOM 1340 N N . LEU A 1 184 ? -2.612 -11.032 -3.177 1.00 95.94 184 LEU A N 1
ATOM 1341 C CA . LEU A 1 184 ? -1.924 -10.237 -2.160 1.00 95.94 184 LEU A CA 1
ATOM 1342 C C . LEU A 1 184 ? -0.633 -10.940 -1.724 1.00 95.94 184 LEU A C 1
ATOM 1344 O O . LEU A 1 184 ? -0.629 -12.149 -1.496 1.00 95.94 184 LEU A O 1
ATOM 1348 N N . VAL A 1 185 ? 0.441 -10.168 -1.577 1.00 96.56 185 VAL A N 1
ATOM 1349 C CA . VAL A 1 185 ? 1.712 -10.589 -0.973 1.00 96.56 185 VAL A CA 1
ATOM 1350 C C . VAL A 1 185 ? 1.934 -9.751 0.281 1.00 96.56 185 VAL A C 1
ATOM 1352 O O . VAL A 1 185 ? 1.822 -8.527 0.230 1.00 96.56 185 VAL A O 1
ATOM 1355 N N . VAL A 1 186 ? 2.212 -10.408 1.407 1.00 94.25 186 VAL A N 1
ATOM 1356 C CA . VAL A 1 186 ? 2.325 -9.766 2.724 1.00 94.25 186 VAL A CA 1
ATOM 1357 C C . VAL A 1 186 ? 3.612 -10.220 3.404 1.00 94.25 186 VAL A C 1
ATOM 1359 O O . VAL A 1 186 ? 3.970 -11.397 3.323 1.00 94.25 186 VAL A O 1
ATOM 1362 N N . ALA A 1 187 ? 4.313 -9.300 4.066 1.00 92.00 187 ALA A N 1
ATOM 1363 C CA . ALA A 1 187 ? 5.487 -9.639 4.865 1.00 92.00 187 ALA A CA 1
ATOM 1364 C C . ALA A 1 187 ? 5.105 -10.482 6.096 1.00 92.00 187 ALA A C 1
ATOM 1366 O O . ALA A 1 187 ? 4.107 -10.214 6.760 1.00 92.00 187 ALA A O 1
ATOM 1367 N N . ALA A 1 188 ? 5.927 -11.480 6.437 1.00 88.75 188 ALA A N 1
ATOM 1368 C CA . ALA A 1 188 ? 5.681 -12.344 7.597 1.00 88.75 188 ALA A CA 1
ATOM 1369 C C . ALA A 1 188 ? 5.928 -11.649 8.957 1.00 88.75 188 ALA A C 1
ATOM 1371 O O . ALA A 1 188 ? 5.422 -12.121 9.974 1.00 88.75 188 ALA A O 1
ATOM 1372 N N . GLY A 1 189 ? 6.673 -10.536 8.965 1.00 84.06 189 GLY A N 1
ATOM 1373 C CA . GLY A 1 189 ? 7.102 -9.807 10.167 1.00 84.06 189 GLY A CA 1
ATOM 1374 C C . GLY A 1 189 ? 8.555 -10.099 10.565 1.00 84.06 189 GLY A C 1
ATOM 1375 O O . GLY A 1 189 ? 9.098 -11.133 10.174 1.00 84.06 189 GLY A O 1
ATOM 1376 N N . ASN A 1 190 ? 9.162 -9.172 11.320 1.00 77.88 190 ASN A N 1
ATOM 1377 C CA . ASN A 1 190 ? 10.551 -9.211 11.803 1.00 77.88 190 ASN A CA 1
ATOM 1378 C C . ASN A 1 190 ? 10.618 -8.878 13.296 1.00 77.88 190 ASN A C 1
ATOM 1380 O O . ASN A 1 190 ? 9.977 -7.876 13.687 1.00 77.88 190 ASN A O 1
#